Protein AF-A0A6J8D9F3-F1 (afdb_monomer)

Secondary structure (DSSP, 8-state):
----------S----SSTTGGGHHHHH-HHHHHHGGGG--TT--S-HHHHHHTTEEE-SSTT-EEETTT--EE----TT--HHHHHHHH-TT-HHHHHHHHHHTTS--S---------------------S-GGG-SHHHHHGGGGG--TTSSS-HHHHHHTTEEE-SSTT-EEETTT--EE----TT--HHHHHHHH-TT-TTT--

Foldseek 3Di:
DDDDPDDDDDDDPDPPDPLVVLVCLQQDLVVQLVLCVPPDPPAQDDSVQCSVLQWHHPPDANWIAHSQQRDIDDPHDNPDRNLVVCCVVPVVGPSNVLVVVVVVVPPPDDDDDDDDDDDDDDDDDDPQDWPAPCLSDLVSQLVQCPPPDPVAQADSNQCSVLQWHDPNDANWIAHRRPRDIDDPHDNPDRNLVVCCVVPVVGPSNVD

Mean predicted aligned error: 15.89 Å

Nearest PDB structures (foldseek):
  1q4q-assembly4_B  TM=9.967E-01  e=1.218E-08  Drosophila melanogaster
  1q4q-assembly9_H  TM=9.897E-01  e=1.218E-08  Drosophila melanogaster
  1jd6-assembly1_A  TM=9.869E-01  e=1.979E-08  Drosophila melanogaster
  1jd4-assembly2_B  TM=9.825E-01  e=2.234E-08  Drosophila melanogaster
  3d9u-assembly1_A  TM=9.827E-01  e=4.351E-08  Homo sapiens

Solvent-accessible surface area (backbone atoms only — not comparable to full-atom values): 12847 Å² total; per-residue (Å²): 132,89,85,75,84,89,80,76,81,82,84,82,88,72,61,92,46,79,58,59,73,26,41,65,48,52,74,32,60,63,66,20,48,58,44,39,78,80,58,56,85,89,47,68,61,54,64,64,58,40,34,78,65,43,24,29,44,71,84,49,86,70,34,29,34,25,30,77,65,63,52,72,51,62,84,74,44,77,86,62,52,64,62,60,53,44,36,73,77,41,54,84,22,63,68,40,47,56,48,55,68,48,56,77,73,70,80,84,86,78,93,74,90,81,87,84,89,83,82,91,76,93,68,95,66,84,84,77,69,50,63,36,67,84,37,67,45,55,66,54,15,41,65,41,40,80,81,56,63,83,88,54,67,70,46,54,67,55,35,16,72,63,40,24,27,45,72,84,51,92,68,33,30,33,27,21,52,68,54,52,74,52,61,84,82,50,79,84,57,46,58,59,58,54,46,27,72,78,38,49,83,26,84,90,50,54,122

pLDDT: mean 80.33, std 19.81, range [32.16, 98.19]

Radius of gyration: 21.05 Å; Cα contacts (8 Å, |Δi|>4): 257; chains: 1; bounding box: 57×66×49 Å

Structure (mmCIF, N/CA/C/O backbone):
data_AF-A0A6J8D9F3-F1
#
_entry.id   AF-A0A6J8D9F3-F1
#
loop_
_atom_site.group_PDB
_atom_site.id
_atom_site.type_symbol
_atom_site.label_atom_id
_atom_site.label_alt_id
_atom_site.label_comp_id
_atom_site.label_asym_id
_atom_site.label_entity_id
_atom_site.label_seq_id
_atom_site.pdbx_PDB_ins_code
_atom_site.Cartn_x
_atom_site.Cartn_y
_atom_site.Cartn_z
_atom_site.occupancy
_atom_site.B_iso_or_equiv
_atom_site.auth_seq_id
_atom_site.auth_comp_id
_atom_site.auth_asym_id
_atom_site.auth_atom_id
_atom_site.pdbx_PDB_model_num
ATOM 1 N N . MET A 1 1 ? 27.601 41.008 -23.537 1.00 39.88 1 MET A N 1
ATOM 2 C CA . MET A 1 1 ? 26.158 40.704 -23.624 1.00 39.88 1 MET A CA 1
ATOM 3 C C . MET A 1 1 ? 25.842 39.625 -22.594 1.00 39.88 1 MET A C 1
ATOM 5 O O . MET A 1 1 ? 26.527 38.612 -22.586 1.00 39.88 1 MET A O 1
ATOM 9 N N . ARG A 1 2 ? 24.893 39.887 -21.678 1.00 44.53 2 ARG A N 1
ATOM 10 C CA . ARG A 1 2 ? 24.201 38.855 -20.872 1.00 44.53 2 ARG A CA 1
ATOM 11 C C . ARG A 1 2 ? 23.417 37.953 -21.844 1.00 44.53 2 ARG A C 1
ATOM 13 O O . ARG A 1 2 ? 23.090 38.411 -22.934 1.00 44.53 2 ARG A O 1
ATOM 20 N N . SER A 1 3 ? 23.144 36.684 -21.558 1.00 42.59 3 SER A N 1
ATOM 21 C CA . SER A 1 3 ? 22.352 36.178 -20.424 1.00 42.59 3 SER A CA 1
ATOM 22 C C . SER A 1 3 ? 22.524 34.644 -20.303 1.00 42.59 3 SER A C 1
ATOM 24 O O . SER A 1 3 ? 23.177 34.045 -21.151 1.00 42.59 3 SER A O 1
ATOM 26 N N . PRO A 1 4 ? 21.892 33.973 -19.330 1.00 46.69 4 PRO A N 1
ATOM 27 C CA . PRO A 1 4 ? 22.240 34.015 -17.917 1.00 46.69 4 PRO A CA 1
ATOM 28 C C . PRO A 1 4 ? 22.449 32.593 -17.360 1.00 46.69 4 PRO A C 1
ATOM 30 O O . PRO A 1 4 ? 21.910 31.611 -17.867 1.00 46.69 4 PRO A O 1
ATOM 33 N N . SER A 1 5 ? 23.189 32.488 -16.258 1.00 49.41 5 SER A N 1
ATOM 34 C CA . SER A 1 5 ? 23.129 31.310 -15.398 1.00 49.41 5 SER A CA 1
ATOM 35 C C . SER A 1 5 ? 21.690 31.120 -14.912 1.00 49.41 5 SER A C 1
ATOM 37 O O . SER A 1 5 ? 21.092 32.035 -14.341 1.00 49.41 5 SER A O 1
ATOM 39 N N . LEU A 1 6 ? 21.123 29.933 -15.138 1.00 47.16 6 LEU A N 1
ATOM 40 C CA . LEU A 1 6 ? 19.876 29.527 -14.496 1.00 47.16 6 LEU A CA 1
ATOM 41 C C . LEU A 1 6 ? 20.152 29.310 -13.006 1.00 47.16 6 LEU A C 1
ATOM 43 O O . LEU A 1 6 ? 20.485 28.220 -12.553 1.00 47.16 6 LEU A O 1
ATOM 47 N N . SER A 1 7 ? 20.041 30.395 -12.250 1.00 60.81 7 SER A N 1
ATOM 48 C CA . SER A 1 7 ? 19.613 30.346 -10.861 1.00 60.81 7 SER A CA 1
ATOM 49 C C . SER A 1 7 ? 18.097 30.226 -10.856 1.00 60.81 7 SER A C 1
ATOM 51 O O . SER A 1 7 ? 17.431 31.158 -11.296 1.00 60.81 7 SER A O 1
ATOM 53 N N . THR A 1 8 ? 17.561 29.138 -10.307 1.00 46.22 8 THR A N 1
ATOM 54 C CA . THR A 1 8 ? 16.235 29.159 -9.678 1.00 46.22 8 THR A CA 1
ATOM 55 C C . THR A 1 8 ? 16.118 28.060 -8.619 1.00 46.22 8 THR A C 1
ATOM 57 O O . THR A 1 8 ? 15.958 26.904 -8.983 1.00 46.22 8 THR A O 1
ATOM 60 N N . ARG A 1 9 ? 16.137 28.491 -7.341 1.00 47.72 9 ARG A N 1
ATOM 61 C CA . ARG A 1 9 ? 15.344 28.014 -6.175 1.00 47.72 9 ARG A CA 1
ATOM 62 C C . ARG A 1 9 ? 15.542 26.540 -5.749 1.00 47.72 9 ARG A C 1
ATOM 64 O O . ARG A 1 9 ? 15.374 25.638 -6.540 1.00 47.72 9 ARG A O 1
ATOM 71 N N . GLY A 1 10 ? 15.891 26.170 -4.515 1.00 50.84 10 GLY A N 1
ATOM 72 C CA . GLY A 1 10 ? 15.628 26.797 -3.220 1.00 50.84 10 GLY A CA 1
ATOM 73 C C . GLY A 1 10 ? 14.206 26.485 -2.735 1.00 50.84 10 GLY A C 1
ATOM 74 O O . GLY A 1 10 ? 13.331 27.279 -3.037 1.00 50.84 10 GLY A O 1
ATOM 75 N N . TYR A 1 11 ? 14.048 25.383 -1.983 1.00 52.06 11 TYR A N 1
ATOM 76 C CA . TYR A 1 11 ? 12.938 25.018 -1.075 1.00 52.06 11 TYR A CA 1
ATOM 77 C C . TYR A 1 11 ? 11.489 24.934 -1.636 1.00 52.06 11 TYR A C 1
ATOM 79 O O . TYR A 1 11 ? 11.042 25.751 -2.430 1.00 52.06 11 TYR A O 1
ATOM 87 N N . ASP A 1 12 ? 10.743 23.938 -1.137 1.00 60.00 12 ASP A N 1
ATOM 88 C CA . ASP A 1 12 ? 9.270 23.909 -1.042 1.00 60.00 12 ASP A CA 1
ATOM 89 C C . ASP A 1 12 ? 8.420 23.837 -2.329 1.00 60.00 12 ASP A C 1
ATOM 91 O O . ASP A 1 12 ? 7.465 24.598 -2.499 1.00 60.00 12 ASP A O 1
ATOM 95 N N . GLU A 1 13 ? 8.643 22.851 -3.206 1.00 62.38 13 GLU A N 1
ATOM 96 C CA . GLU A 1 13 ? 7.573 22.457 -4.138 1.00 62.38 13 GLU A CA 1
ATOM 97 C C . GLU A 1 13 ? 6.450 21.743 -3.367 1.00 62.38 13 GLU A C 1
ATOM 99 O O . GLU A 1 13 ? 6.486 20.535 -3.125 1.00 62.38 13 GLU A O 1
ATOM 104 N N . VAL A 1 14 ? 5.445 22.511 -2.934 1.00 66.31 14 VAL A N 1
ATOM 105 C CA . VAL A 1 14 ? 4.223 21.976 -2.322 1.00 66.31 14 VAL A CA 1
ATOM 106 C C . VAL A 1 14 ? 3.472 21.166 -3.384 1.00 66.31 14 VAL A C 1
ATOM 108 O O . VAL A 1 14 ? 3.067 21.741 -4.400 1.00 66.31 14 VAL A O 1
ATOM 111 N N . PRO A 1 15 ? 3.233 19.856 -3.176 1.00 68.81 15 PRO A N 1
ATOM 112 C CA . PRO A 1 15 ? 2.538 19.046 -4.163 1.00 68.81 15 PRO A CA 1
ATOM 113 C C . PRO A 1 15 ? 1.157 19.629 -4.466 1.00 68.81 15 PRO A C 1
ATOM 115 O O . PRO A 1 15 ? 0.354 19.849 -3.553 1.00 68.81 15 PRO A O 1
ATOM 118 N N . GLN A 1 16 ? 0.876 19.861 -5.752 1.00 65.94 16 GLN A N 1
ATOM 119 C CA . GLN A 1 16 ? -0.367 20.502 -6.196 1.00 65.94 16 GLN A CA 1
ATOM 120 C C . GLN A 1 16 ? -1.612 19.703 -5.790 1.00 65.94 16 GLN A C 1
ATOM 122 O O . GLN A 1 16 ? -2.675 20.279 -5.566 1.00 65.94 16 GLN A O 1
ATOM 127 N N . HIS A 1 17 ? -1.479 18.381 -5.643 1.00 69.62 17 HIS A N 1
ATOM 128 C CA . HIS A 1 17 ? -2.569 17.516 -5.222 1.00 69.62 17 HIS A CA 1
ATOM 129 C C . HIS A 1 17 ? -2.417 17.080 -3.750 1.00 69.62 17 HIS A C 1
ATOM 131 O O . HIS A 1 17 ? -1.373 16.541 -3.372 1.00 69.62 17 HIS A O 1
ATOM 137 N N . PRO A 1 18 ? -3.455 17.227 -2.899 1.00 69.44 18 PRO A N 1
ATOM 138 C CA . PRO A 1 18 ? -3.403 16.821 -1.491 1.00 69.44 18 PRO A CA 1
ATOM 139 C C . PRO A 1 18 ? -2.970 15.366 -1.262 1.00 69.44 18 PRO A C 1
ATOM 141 O O . PRO A 1 18 ? -2.301 15.086 -0.273 1.00 69.44 18 PRO A O 1
ATOM 144 N N . LEU A 1 19 ? -3.294 14.448 -2.182 1.00 72.19 19 LEU A N 1
ATOM 145 C CA . LEU A 1 19 ? -2.890 13.040 -2.068 1.00 72.19 19 LEU A CA 1
ATOM 146 C C . LEU A 1 19 ? -1.416 12.783 -2.393 1.00 72.19 19 LEU A C 1
ATOM 148 O O . LEU A 1 19 ? -0.895 11.754 -1.969 1.00 72.19 19 LEU A O 1
ATOM 152 N N . GLU A 1 20 ? -0.736 13.684 -3.102 1.00 74.00 20 GLU A N 1
ATOM 153 C CA . GLU A 1 20 ? 0.706 13.549 -3.353 1.00 74.00 20 GLU A CA 1
ATOM 154 C C . GLU A 1 20 ? 1.514 13.810 -2.081 1.00 74.00 20 GLU A C 1
ATOM 156 O O . GLU A 1 20 ? 2.530 13.164 -1.839 1.00 74.00 20 GLU A O 1
ATOM 161 N N . ARG A 1 21 ? 0.990 14.639 -1.167 1.00 81.06 21 ARG A N 1
ATOM 162 C CA . ARG A 1 21 ? 1.557 14.775 0.186 1.00 81.06 21 ARG A CA 1
ATOM 163 C C . ARG A 1 21 ? 1.519 13.464 0.980 1.00 81.06 21 ARG A C 1
ATOM 165 O O . ARG A 1 21 ? 2.309 13.289 1.900 1.00 81.06 21 ARG A O 1
ATOM 172 N N . LEU A 1 22 ? 0.630 12.537 0.616 1.00 85.31 22 LEU A N 1
ATOM 173 C CA . LEU A 1 22 ? 0.503 11.223 1.251 1.00 85.31 22 LEU A CA 1
ATOM 174 C C . LEU A 1 22 ? 1.329 10.137 0.553 1.00 85.31 22 LEU A C 1
ATOM 176 O O . LEU A 1 22 ? 1.354 9.003 1.033 1.00 85.31 22 LEU A O 1
ATOM 180 N N . HIS A 1 23 ? 2.011 10.456 -0.553 1.00 83.00 23 HIS A N 1
ATOM 181 C CA . HIS A 1 23 ? 2.778 9.487 -1.332 1.00 83.00 23 HIS A CA 1
ATOM 182 C C . HIS A 1 23 ? 3.786 8.688 -0.481 1.00 83.00 23 HIS A C 1
ATOM 184 O O . HIS A 1 23 ? 3.750 7.460 -0.571 1.00 83.00 23 HIS A O 1
ATOM 190 N N . PRO A 1 24 ? 4.603 9.295 0.415 1.00 88.44 24 PRO A N 1
ATOM 191 C CA . PRO A 1 24 ? 5.527 8.534 1.263 1.00 88.44 24 PRO A CA 1
ATOM 192 C C . PRO A 1 24 ? 4.818 7.478 2.120 1.00 88.44 24 PRO A C 1
ATOM 194 O O . PRO A 1 24 ? 5.238 6.328 2.160 1.00 88.44 24 PRO A O 1
ATOM 197 N N . LEU A 1 25 ? 3.687 7.839 2.732 1.00 89.25 25 LEU A N 1
ATOM 198 C CA . LEU A 1 25 ? 2.882 6.935 3.560 1.00 89.25 25 LEU A CA 1
ATOM 199 C C . LEU A 1 25 ? 2.114 5.898 2.733 1.00 89.25 25 LEU A C 1
ATOM 201 O O . LEU A 1 25 ? 1.684 4.877 3.269 1.00 89.25 25 LEU A O 1
ATOM 205 N N . ARG A 1 26 ? 1.909 6.135 1.434 1.00 86.88 26 ARG A N 1
ATOM 206 C CA . ARG A 1 26 ? 1.304 5.163 0.516 1.00 86.88 26 ARG A CA 1
ATOM 207 C C . ARG A 1 26 ? 2.304 4.068 0.159 1.00 86.88 26 ARG A C 1
ATOM 209 O O . ARG A 1 26 ? 1.955 2.887 0.237 1.00 86.88 26 ARG A O 1
ATOM 216 N N . VAL A 1 27 ? 3.525 4.464 -0.202 1.00 80.25 27 VAL A N 1
ATOM 217 C CA . VAL A 1 27 ? 4.565 3.558 -0.711 1.00 80.25 27 VAL A CA 1
ATOM 218 C C . VAL A 1 27 ? 5.345 2.859 0.399 1.00 80.25 27 VAL A C 1
ATOM 220 O O . VAL A 1 27 ? 5.639 1.671 0.274 1.00 80.25 27 VAL A O 1
ATOM 223 N N . ASP A 1 28 ? 5.635 3.542 1.503 1.00 80.75 28 ASP A N 1
ATOM 224 C CA . ASP A 1 28 ? 6.391 2.977 2.615 1.00 80.75 28 ASP A CA 1
ATOM 225 C C . ASP A 1 28 ? 5.437 2.500 3.718 1.00 80.75 28 ASP A C 1
ATOM 227 O O . ASP A 1 28 ? 4.877 3.272 4.503 1.00 80.75 28 ASP A O 1
ATOM 231 N N . VAL A 1 29 ? 5.219 1.184 3.744 1.00 83.88 29 VAL A N 1
ATOM 232 C CA . VAL A 1 29 ? 4.342 0.526 4.721 1.00 83.88 29 VAL A CA 1
ATOM 233 C C . VAL A 1 29 ? 4.911 0.629 6.133 1.00 83.88 29 VAL A C 1
ATOM 235 O O . VAL A 1 29 ? 4.136 0.713 7.084 1.00 83.88 29 VAL A O 1
ATOM 238 N N . GLU A 1 30 ? 6.234 0.634 6.283 1.00 86.25 30 GLU A N 1
ATOM 239 C CA . GLU A 1 30 ? 6.863 0.702 7.598 1.00 86.25 30 GLU A CA 1
ATOM 240 C C . GLU A 1 30 ? 6.782 2.120 8.157 1.00 86.25 30 GLU A C 1
ATOM 242 O O . GLU A 1 30 ? 6.363 2.309 9.298 1.00 86.25 30 GLU A O 1
ATOM 247 N N . LEU A 1 31 ? 7.026 3.132 7.320 1.00 88.56 31 LEU A N 1
ATOM 248 C CA . LEU A 1 31 ? 6.755 4.525 7.673 1.00 88.56 31 LEU A CA 1
ATOM 249 C C . LEU A 1 31 ? 5.293 4.717 8.097 1.00 88.56 31 LEU A C 1
ATOM 251 O O . LEU A 1 31 ? 5.015 5.342 9.122 1.00 88.56 31 LEU A O 1
ATOM 255 N N . ARG A 1 32 ? 4.351 4.130 7.347 1.00 95.56 32 ARG A N 1
ATOM 256 C CA . ARG A 1 32 ? 2.927 4.147 7.697 1.00 95.56 32 ARG A CA 1
ATOM 257 C C . ARG A 1 32 ? 2.650 3.453 9.030 1.00 95.56 32 ARG A C 1
ATOM 259 O O . ARG A 1 32 ? 1.914 4.002 9.849 1.00 95.56 32 ARG A O 1
ATOM 266 N N . ARG A 1 33 ? 3.240 2.283 9.276 1.00 94.06 33 ARG A N 1
ATOM 267 C CA . ARG A 1 33 ? 3.110 1.538 10.539 1.00 94.06 33 ARG A CA 1
ATOM 268 C C . ARG A 1 33 ? 3.630 2.346 11.726 1.00 94.06 33 ARG A C 1
ATOM 270 O O . ARG A 1 33 ? 2.959 2.402 12.753 1.00 94.06 33 ARG A O 1
ATOM 277 N N . ASN A 1 34 ? 4.764 3.021 11.563 1.00 95.19 34 ASN A N 1
ATOM 278 C CA . ASN A 1 34 ? 5.415 3.789 12.626 1.00 95.19 34 ASN A CA 1
ATOM 279 C C . ASN A 1 34 ? 4.570 4.962 13.133 1.00 95.19 34 ASN A C 1
ATOM 281 O O . ASN A 1 34 ? 4.724 5.380 14.282 1.00 95.19 34 ASN A O 1
ATOM 285 N N . THR A 1 35 ? 3.610 5.443 12.336 1.00 97.25 35 THR A N 1
ATOM 286 C CA . THR A 1 35 ? 2.645 6.450 12.806 1.00 97.25 35 THR A CA 1
ATOM 287 C C . THR A 1 35 ? 1.831 5.974 14.013 1.00 97.25 35 THR A C 1
ATOM 289 O O . THR A 1 35 ? 1.429 6.794 14.829 1.00 97.25 35 THR A O 1
ATOM 292 N N . PHE A 1 36 ? 1.651 4.662 14.197 1.00 97.31 36 PHE A N 1
ATOM 293 C CA . PHE A 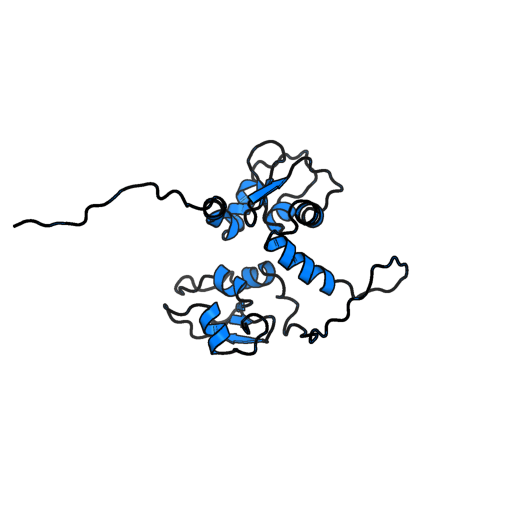1 36 ? 0.875 4.080 15.296 1.00 97.31 36 PHE A CA 1
ATOM 294 C C . PHE A 1 36 ? 1.658 3.873 16.602 1.00 97.31 36 PHE A C 1
ATOM 296 O O . PHE A 1 36 ? 1.118 3.274 17.529 1.00 97.31 36 PHE A O 1
ATOM 303 N N . THR A 1 37 ? 2.896 4.366 16.718 1.00 93.94 37 THR A N 1
ATOM 304 C CA . THR A 1 37 ? 3.730 4.174 17.926 1.00 93.94 37 THR A CA 1
ATOM 305 C C . THR A 1 37 ? 3.013 4.606 19.216 1.00 93.94 37 THR A C 1
ATOM 307 O O . THR A 1 37 ? 3.153 3.955 20.244 1.00 93.94 37 THR A O 1
ATOM 310 N N . ASN A 1 38 ? 2.182 5.653 19.139 1.00 92.56 38 ASN A N 1
ATOM 311 C CA . ASN A 1 38 ? 1.389 6.178 20.257 1.00 92.56 38 ASN A CA 1
ATOM 312 C C . ASN A 1 38 ? -0.121 5.943 20.072 1.00 92.56 38 ASN A C 1
ATOM 314 O O . ASN A 1 38 ? -0.934 6.788 20.452 1.00 92.56 38 ASN A O 1
ATOM 318 N N . TRP A 1 39 ? -0.510 4.839 19.426 1.00 95.31 39 TRP A N 1
ATOM 319 C CA . TRP A 1 39 ? -1.922 4.485 19.288 1.00 95.31 39 TRP A CA 1
ATOM 320 C C . TRP A 1 39 ? -2.558 4.254 20.670 1.00 95.31 39 TRP A C 1
ATOM 322 O O . TRP A 1 39 ? -1.965 3.536 21.482 1.00 95.31 39 TRP A O 1
ATOM 332 N N . PRO A 1 40 ? -3.740 4.829 20.967 1.00 91.62 40 PRO A N 1
ATOM 333 C CA . PRO A 1 40 ? -4.324 4.712 22.297 1.00 91.62 40 PRO A CA 1
ATOM 334 C C . PRO A 1 40 ? -4.651 3.257 22.649 1.00 91.62 40 PRO A C 1
ATOM 336 O O . PRO A 1 40 ? -5.389 2.572 21.941 1.00 91.62 40 PRO A O 1
ATOM 339 N N . SER A 1 41 ? -4.123 2.787 23.780 1.00 90.12 41 SER A N 1
ATOM 340 C CA . SER A 1 41 ? -4.259 1.393 24.224 1.00 90.12 41 SER A CA 1
ATOM 341 C C . SER A 1 41 ? -5.691 0.993 24.592 1.00 90.12 41 SER A C 1
ATOM 343 O O . SER A 1 41 ? -6.006 -0.194 24.637 1.00 90.12 41 SER A O 1
ATOM 345 N N . ASN A 1 42 ? -6.571 1.966 24.838 1.00 89.25 42 ASN A N 1
ATOM 346 C CA . ASN A 1 42 ? -7.988 1.748 25.122 1.00 89.25 42 ASN A CA 1
ATOM 347 C C . ASN A 1 42 ? -8.833 1.487 23.862 1.00 89.25 42 ASN A C 1
ATOM 349 O O . ASN A 1 42 ? -10.009 1.146 23.989 1.00 89.25 42 ASN A O 1
ATOM 353 N N . ILE A 1 43 ? -8.267 1.641 22.661 1.00 88.94 43 ILE A N 1
ATOM 354 C CA . ILE A 1 43 ? -8.966 1.377 21.402 1.00 88.94 43 ILE A CA 1
ATOM 355 C C . ILE A 1 43 ? -8.659 -0.047 20.943 1.00 88.94 43 ILE A C 1
ATOM 357 O O . ILE A 1 43 ? -7.517 -0.406 20.670 1.00 88.94 43 ILE A O 1
ATOM 361 N N . ALA A 1 44 ? -9.706 -0.865 20.836 1.00 86.44 44 ALA A N 1
ATOM 362 C CA . ALA A 1 44 ? -9.584 -2.300 20.578 1.00 86.44 44 ALA A CA 1
ATOM 363 C C . ALA A 1 44 ? -9.146 -2.651 19.143 1.00 86.44 44 ALA A C 1
ATOM 365 O O . ALA A 1 44 ? -8.671 -3.761 18.887 1.00 86.44 44 ALA A O 1
ATOM 366 N N . VAL A 1 45 ? -9.314 -1.734 18.188 1.00 92.69 45 VAL A N 1
ATOM 367 C CA . VAL A 1 45 ? -8.930 -1.981 16.796 1.00 92.69 45 VAL A CA 1
ATOM 368 C C . VAL A 1 45 ? -7.408 -2.015 16.671 1.00 92.69 45 VAL A C 1
ATOM 370 O O . VAL A 1 45 ? -6.701 -1.113 17.110 1.00 92.69 45 VAL A O 1
ATOM 373 N N . SER A 1 46 ? -6.903 -3.073 16.033 1.00 91.00 46 SER A N 1
ATOM 374 C CA . SER A 1 46 ? -5.469 -3.296 15.857 1.00 91.00 46 SER A CA 1
ATOM 375 C C . SER A 1 46 ? -4.831 -2.253 14.922 1.00 91.00 46 SER A C 1
ATOM 377 O O . SER A 1 46 ? -5.249 -2.149 13.762 1.00 91.00 46 SER A O 1
ATOM 379 N N . PRO A 1 47 ? -3.741 -1.585 15.348 1.00 93.62 47 PRO A N 1
ATOM 380 C CA . PRO A 1 47 ? -2.904 -0.754 14.480 1.00 93.62 47 PRO A CA 1
ATOM 381 C C . PRO A 1 47 ? -2.435 -1.448 13.202 1.00 93.62 47 PRO A C 1
ATOM 383 O O . PRO A 1 47 ? -2.417 -0.850 12.129 1.00 93.62 47 PRO A O 1
ATOM 386 N N . GLY A 1 48 ? -2.092 -2.738 13.298 1.00 90.38 48 GLY A N 1
ATOM 387 C CA . GLY A 1 48 ? -1.690 -3.540 12.144 1.00 90.38 48 GLY A CA 1
ATOM 388 C C . GLY A 1 48 ? -2.809 -3.626 11.109 1.00 90.38 48 GLY A C 1
ATOM 389 O O . GLY A 1 48 ? -2.591 -3.304 9.944 1.00 90.38 48 GLY A O 1
ATOM 390 N N . LYS A 1 49 ? -4.037 -3.938 11.552 1.00 89.88 49 LYS A N 1
ATOM 391 C CA . LYS A 1 49 ? -5.216 -3.983 10.669 1.00 89.88 49 LYS A CA 1
ATOM 392 C C . LYS A 1 49 ? -5.508 -2.628 10.027 1.00 89.88 49 LYS A C 1
ATOM 394 O O . LYS A 1 49 ? -5.885 -2.589 8.857 1.00 89.88 49 LYS A O 1
ATOM 399 N N . LEU A 1 50 ? -5.342 -1.531 10.764 1.00 96.06 50 LEU A N 1
ATOM 400 C CA . LEU A 1 50 ? -5.493 -0.177 10.225 1.00 96.06 50 LEU A CA 1
ATOM 401 C C . LEU A 1 50 ? -4.453 0.080 9.119 1.00 96.06 50 LEU A C 1
ATOM 403 O O . LEU A 1 50 ? -4.822 0.414 7.988 1.00 96.06 50 LEU A O 1
ATOM 407 N N . CYS A 1 51 ? -3.177 -0.197 9.393 1.00 93.25 51 CYS A N 1
ATOM 408 C CA . CYS A 1 51 ? -2.080 -0.049 8.433 1.00 93.25 51 CYS A CA 1
ATOM 409 C C . CYS A 1 51 ? -2.255 -0.900 7.158 1.00 93.25 51 CYS A C 1
ATOM 411 O O . CYS A 1 51 ? -2.062 -0.397 6.042 1.00 93.25 51 CYS A O 1
ATOM 413 N N . ASP A 1 52 ? -2.689 -2.155 7.299 1.0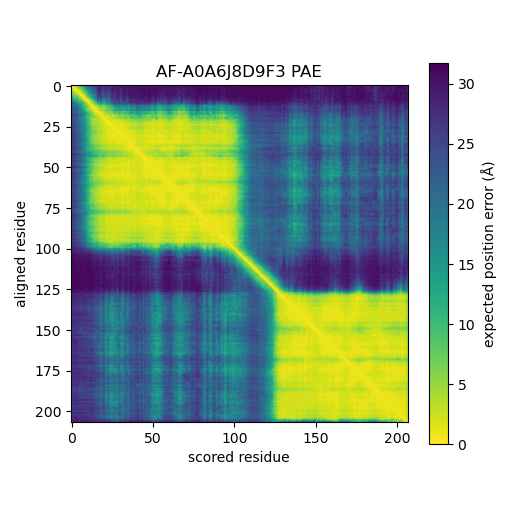0 86.12 52 ASP A N 1
ATOM 414 C CA . ASP A 1 52 ? -2.939 -3.091 6.189 1.00 86.12 52 ASP A CA 1
ATOM 415 C C . ASP A 1 52 ? -4.153 -2.686 5.330 1.00 86.12 52 ASP A C 1
ATOM 417 O O . ASP A 1 52 ? -4.316 -3.116 4.181 1.00 86.12 52 ASP A O 1
ATOM 421 N N . ASN A 1 53 ? -5.025 -1.837 5.873 1.00 93.50 53 ASN A N 1
ATOM 422 C CA . ASN A 1 53 ? -6.141 -1.207 5.168 1.00 93.50 53 ASN A CA 1
ATOM 423 C C . ASN A 1 53 ? -5.824 0.219 4.700 1.00 93.50 53 ASN A C 1
ATOM 425 O O . ASN A 1 53 ? -6.728 0.967 4.328 1.00 93.50 53 ASN A O 1
ATOM 429 N N . GLY A 1 54 ? -4.534 0.560 4.644 1.00 94.44 54 GLY A N 1
ATOM 430 C CA . GLY A 1 54 ? -4.030 1.790 4.044 1.00 94.44 54 GLY A CA 1
ATOM 431 C C . GLY A 1 54 ? -4.114 3.010 4.949 1.00 94.44 54 GLY A C 1
ATOM 432 O O . GLY A 1 54 ? -3.886 4.115 4.461 1.00 94.44 54 GLY A O 1
ATOM 433 N N . PHE A 1 55 ? -4.436 2.829 6.230 1.00 97.62 55 PHE A N 1
ATOM 434 C CA . PHE A 1 55 ? -4.537 3.918 7.190 1.00 97.62 55 PHE A CA 1
ATOM 435 C C . PHE A 1 55 ? -3.213 4.196 7.901 1.00 97.62 55 PHE A C 1
ATOM 437 O O . PHE A 1 55 ? -2.449 3.280 8.191 1.00 97.62 55 PHE A O 1
ATOM 444 N N . TYR A 1 56 ? -2.971 5.464 8.212 1.00 97.06 56 TYR A N 1
ATOM 445 C CA . TYR A 1 56 ? -1.958 5.914 9.162 1.00 97.06 56 TYR A CA 1
ATOM 446 C C . TYR A 1 56 ? -2.629 6.675 10.309 1.00 97.06 56 TYR A C 1
ATOM 448 O O . TYR A 1 56 ? -3.714 7.240 10.134 1.00 97.06 56 TYR A O 1
ATOM 456 N N . TYR A 1 57 ? -2.001 6.684 11.481 1.00 97.88 57 TYR A N 1
ATOM 457 C CA . TYR A 1 57 ? -2.504 7.413 12.641 1.00 97.88 57 TYR A CA 1
ATOM 458 C C . TYR A 1 57 ? -2.166 8.901 12.539 1.00 97.88 57 TYR A C 1
ATOM 460 O O . TYR A 1 57 ? -1.034 9.273 12.236 1.00 97.88 57 TYR A O 1
ATOM 468 N N . MET A 1 58 ? -3.148 9.762 12.813 1.00 96.12 58 MET A N 1
ATOM 469 C CA . MET A 1 58 ? -2.969 11.217 12.765 1.00 96.12 58 MET A CA 1
ATOM 470 C C . MET A 1 58 ? -2.364 11.801 14.052 1.00 96.12 58 MET A C 1
ATOM 472 O O . MET A 1 58 ? -2.110 13.000 14.108 1.00 96.12 58 MET A O 1
ATOM 476 N N . GLY A 1 59 ? -2.162 10.986 15.094 1.00 94.06 59 GLY A N 1
ATOM 477 C CA . GLY A 1 59 ? -1.622 11.443 16.378 1.00 94.06 59 GLY A CA 1
ATOM 478 C C . GLY A 1 59 ? -2.650 12.084 17.316 1.00 94.06 59 GLY A C 1
ATOM 479 O O . GLY A 1 59 ? -2.274 12.564 18.381 1.00 94.06 59 GLY A O 1
ATOM 480 N N . ILE A 1 60 ? -3.934 12.102 16.942 1.00 93.94 60 ILE A N 1
ATOM 481 C CA . ILE A 1 60 ? -5.008 12.695 17.741 1.00 93.94 60 ILE A CA 1
ATOM 482 C C . ILE A 1 60 ? -6.180 11.724 17.897 1.00 93.94 60 ILE A C 1
ATOM 484 O O . ILE A 1 60 ? -6.736 11.240 16.909 1.00 93.94 60 ILE A O 1
ATOM 488 N N . GLN A 1 61 ? -6.579 11.485 19.151 1.00 94.00 61 GLN A N 1
ATOM 489 C CA . GLN A 1 61 ? -7.662 10.561 19.511 1.00 94.00 61 GLN A CA 1
ATOM 490 C C . GLN A 1 61 ? -7.466 9.194 18.831 1.00 94.00 61 GLN A C 1
ATOM 492 O O . GLN A 1 61 ? -6.388 8.621 18.898 1.00 94.00 61 GLN A O 1
ATOM 497 N N . ASP A 1 62 ? -8.486 8.676 18.161 1.00 96.31 62 ASP A N 1
ATOM 498 C CA . ASP A 1 62 ? -8.446 7.453 17.366 1.00 96.31 62 ASP A CA 1
ATOM 499 C C . ASP A 1 62 ? -8.528 7.756 15.855 1.00 96.31 62 ASP A C 1
ATOM 501 O O . ASP A 1 62 ? -8.909 6.906 15.048 1.00 96.31 62 ASP A O 1
ATOM 505 N N . LYS A 1 63 ? -8.199 8.991 15.450 1.00 97.88 63 LYS A N 1
ATOM 506 C CA . LYS A 1 63 ? -8.336 9.428 14.059 1.00 97.88 63 LYS A CA 1
ATOM 507 C C . LYS A 1 63 ? -7.252 8.820 13.184 1.00 97.88 63 LYS A C 1
ATOM 509 O O . LYS A 1 63 ? -6.055 8.992 13.429 1.00 97.88 63 LYS A O 1
ATOM 514 N N . VAL A 1 64 ? -7.679 8.184 12.103 1.00 98.12 64 VAL A N 1
ATOM 515 C CA . VAL A 1 64 ? -6.792 7.621 11.088 1.00 98.12 64 VAL A CA 1
ATOM 516 C C . VAL A 1 64 ? -7.129 8.169 9.711 1.00 98.12 64 VAL A C 1
ATOM 518 O O . VAL A 1 64 ? -8.293 8.435 9.416 1.00 98.12 64 VAL A O 1
ATOM 521 N N . GLN A 1 65 ? -6.122 8.307 8.851 1.00 97.75 65 GLN A N 1
ATOM 522 C CA . GLN A 1 65 ? -6.290 8.805 7.488 1.00 97.75 65 GLN A CA 1
ATOM 523 C C . GLN A 1 65 ? -5.745 7.805 6.471 1.00 97.75 65 GLN A C 1
ATOM 525 O O . GLN A 1 65 ? -4.684 7.213 6.661 1.00 97.75 65 GLN A O 1
ATOM 530 N N . CYS A 1 66 ? -6.485 7.575 5.391 1.00 96.75 66 CYS A N 1
ATOM 531 C CA . CYS A 1 66 ? -6.063 6.672 4.333 1.00 96.75 66 CYS A CA 1
ATOM 532 C C . CYS A 1 66 ? -5.023 7.345 3.429 1.00 96.75 66 CYS A C 1
ATOM 534 O O . CYS A 1 66 ? -5.288 8.395 2.846 1.00 96.75 66 CYS A O 1
ATOM 536 N N . ALA A 1 67 ? -3.875 6.703 3.214 1.00 94.62 67 ALA A N 1
ATOM 537 C CA . ALA A 1 67 ? -2.827 7.208 2.322 1.00 94.62 67 ALA A CA 1
ATOM 538 C C . ALA A 1 67 ? -3.193 7.136 0.820 1.00 94.62 67 ALA A C 1
ATOM 540 O O . ALA A 1 67 ? -2.526 7.745 -0.020 1.00 94.62 67 ALA A O 1
ATOM 541 N N . PHE A 1 68 ? -4.242 6.387 0.460 1.00 90.31 68 PHE A N 1
ATOM 542 C CA . PHE A 1 68 ? -4.673 6.170 -0.927 1.00 90.31 68 PHE A CA 1
ATOM 543 C C . PHE A 1 68 ? -5.767 7.145 -1.360 1.00 90.31 68 PHE A C 1
ATOM 545 O O . PHE A 1 68 ? -5.670 7.721 -2.434 1.00 90.31 68 PHE A O 1
ATOM 552 N N . CYS A 1 69 ? -6.785 7.361 -0.523 1.00 91.25 69 CYS A N 1
ATOM 553 C CA . CYS A 1 69 ? -7.912 8.241 -0.849 1.00 91.25 69 CYS A CA 1
ATOM 554 C C . CYS A 1 69 ? -7.981 9.516 0.000 1.00 91.25 69 CYS A C 1
ATOM 556 O O . CYS A 1 69 ? -8.828 10.365 -0.258 1.00 91.25 69 CYS A O 1
ATOM 558 N N . GLY A 1 70 ? -7.138 9.653 1.029 1.00 92.50 70 GLY A N 1
ATOM 559 C CA . GLY A 1 70 ? -7.158 10.791 1.951 1.00 92.50 70 GLY A CA 1
ATOM 560 C C . GLY A 1 70 ? -8.327 10.794 2.940 1.00 92.50 70 GLY A C 1
ATOM 561 O O . GLY A 1 70 ? -8.398 11.705 3.761 1.00 92.50 70 GLY A O 1
ATOM 562 N N . GLY A 1 71 ? -9.219 9.799 2.889 1.00 95.25 71 GLY A N 1
ATOM 563 C CA . GLY A 1 71 ? -10.379 9.678 3.771 1.00 95.25 71 GLY A CA 1
ATOM 564 C C . GLY A 1 71 ? -9.990 9.477 5.235 1.00 95.25 71 GLY A C 1
ATOM 565 O O . GLY A 1 71 ? -9.050 8.739 5.529 1.00 95.25 71 GLY A O 1
ATOM 566 N N . ILE A 1 72 ? -10.714 10.134 6.142 1.00 97.62 72 ILE A N 1
ATOM 567 C CA . ILE A 1 72 ? -10.461 10.112 7.588 1.00 97.62 72 ILE A CA 1
ATOM 568 C C . ILE A 1 72 ? -11.587 9.350 8.286 1.00 97.62 72 ILE A C 1
ATOM 570 O O . ILE A 1 72 ? -12.760 9.615 8.025 1.00 97.62 72 ILE A O 1
ATOM 574 N N . LEU A 1 73 ? -11.228 8.431 9.184 1.00 97.44 73 LEU A N 1
ATOM 575 C CA . LEU A 1 73 ? -12.157 7.681 10.033 1.00 97.44 73 LEU A CA 1
ATOM 576 C C . LEU A 1 73 ? -11.773 7.814 11.509 1.00 97.44 73 LEU A C 1
ATOM 578 O O . LEU A 1 73 ? -10.604 8.000 11.849 1.00 97.44 73 LEU A O 1
ATOM 582 N N . SER A 1 74 ? -12.777 7.723 12.376 1.00 96.75 74 SER A N 1
ATOM 583 C CA . SER A 1 74 ? -12.665 7.784 13.837 1.00 96.75 74 SER A CA 1
ATOM 584 C C . SER A 1 74 ? -13.923 7.207 14.486 1.00 96.75 74 SER A C 1
ATOM 586 O O . SER A 1 74 ? -14.906 6.973 13.782 1.00 96.75 74 SER A O 1
ATOM 588 N N . GLY A 1 75 ? -13.930 7.063 15.809 1.00 95.00 75 GLY A N 1
ATOM 589 C CA . GLY A 1 75 ? -15.017 6.425 16.555 1.00 95.00 75 GLY A CA 1
ATOM 590 C C . GLY A 1 75 ? -14.932 4.898 16.536 1.00 95.00 75 GLY A C 1
ATOM 591 O O . GLY A 1 75 ? -15.964 4.238 16.495 1.00 95.00 75 GLY A O 1
ATOM 592 N N . TRP A 1 76 ? -13.719 4.347 16.525 1.00 95.62 76 TRP A N 1
ATOM 593 C CA . TRP A 1 76 ? -13.460 2.918 16.399 1.00 95.62 76 TRP A CA 1
ATOM 594 C C . TRP A 1 76 ? -13.920 2.136 17.629 1.00 95.62 76 TRP A C 1
ATOM 596 O O . TRP A 1 76 ? -13.489 2.381 18.759 1.00 95.62 76 TRP A O 1
ATOM 606 N N . THR A 1 77 ? -14.735 1.120 17.383 1.00 89.38 77 THR A N 1
ATOM 607 C CA . THR A 1 77 ? -15.207 0.153 18.370 1.00 89.38 77 THR A CA 1
ATOM 608 C C . THR A 1 77 ? -14.572 -1.217 18.137 1.00 89.38 77 THR A C 1
ATOM 610 O O . THR A 1 77 ? -13.986 -1.500 17.093 1.00 89.38 77 THR A O 1
ATOM 613 N N . LYS A 1 78 ? -14.689 -2.113 19.120 1.00 83.56 78 LYS A N 1
ATOM 614 C CA . LYS A 1 78 ? -14.177 -3.491 19.015 1.00 83.56 78 LYS A CA 1
ATOM 615 C C . LYS A 1 78 ? -14.848 -4.322 17.910 1.00 83.56 78 LYS A C 1
ATOM 617 O O . LYS A 1 78 ? -14.264 -5.308 17.472 1.00 83.56 78 LYS A O 1
ATOM 622 N N . ASP A 1 79 ? -16.053 -3.936 17.493 1.00 87.81 79 ASP A N 1
ATOM 623 C CA . ASP A 1 79 ? -16.887 -4.683 16.545 1.00 87.81 79 ASP A CA 1
ATOM 624 C C . ASP A 1 79 ? -16.718 -4.177 15.095 1.00 87.81 79 ASP A C 1
ATOM 626 O O . ASP A 1 79 ? -17.265 -4.756 14.144 1.00 87.81 79 ASP A O 1
ATOM 630 N N . ASP A 1 80 ? -15.927 -3.115 14.908 1.00 89.31 80 ASP A N 1
ATOM 631 C CA . ASP A 1 80 ? -15.675 -2.527 13.599 1.00 89.31 80 ASP A CA 1
ATOM 632 C C . ASP A 1 80 ? -14.669 -3.345 12.788 1.00 89.31 80 ASP A C 1
ATOM 634 O O . ASP A 1 80 ? -13.556 -3.662 13.220 1.00 89.31 80 ASP A O 1
ATOM 638 N N . ASP A 1 81 ? -15.055 -3.640 11.547 1.00 92.50 81 ASP A N 1
ATOM 639 C CA . ASP A 1 81 ? -14.140 -4.155 10.539 1.00 92.50 81 ASP A CA 1
ATOM 640 C C . ASP A 1 81 ? -13.589 -2.989 9.717 1.00 92.50 81 ASP A C 1
ATOM 642 O O . ASP A 1 81 ? -14.333 -2.252 9.068 1.00 92.50 81 ASP A O 1
ATOM 646 N N . VAL A 1 82 ? -12.265 -2.833 9.727 1.00 93.94 82 VAL A N 1
ATOM 647 C CA . VAL A 1 82 ? -11.592 -1.690 9.100 1.00 93.94 82 VAL A CA 1
ATOM 648 C C . VAL A 1 82 ? -11.878 -1.609 7.602 1.00 93.94 82 VAL A C 1
ATOM 650 O O . VAL A 1 82 ? -12.106 -0.518 7.083 1.00 93.94 82 VAL A O 1
ATOM 653 N N . HIS A 1 83 ? -11.865 -2.743 6.893 1.00 89.25 83 HIS A N 1
ATOM 654 C CA . HIS A 1 83 ? -12.126 -2.753 5.451 1.00 89.25 83 HIS A CA 1
ATOM 655 C C . HIS A 1 83 ? -13.582 -2.388 5.158 1.00 89.25 83 HIS A C 1
ATOM 657 O O . HIS A 1 83 ? -13.846 -1.586 4.263 1.00 89.25 83 HIS A O 1
ATOM 663 N N . ARG A 1 84 ? -14.526 -2.927 5.935 1.00 85.31 84 ARG A N 1
ATOM 664 C CA . ARG A 1 84 ? -15.955 -2.623 5.814 1.00 85.31 84 ARG A CA 1
ATOM 665 C C . ARG A 1 84 ? -16.239 -1.145 6.054 1.00 85.31 84 ARG A C 1
ATOM 667 O O . ARG A 1 84 ? -16.903 -0.540 5.215 1.00 85.31 84 ARG A O 1
ATOM 674 N N . GLU A 1 85 ? -15.703 -0.550 7.118 1.00 94.94 85 GLU A N 1
ATOM 675 C CA . GLU A 1 85 ? -15.891 0.883 7.381 1.00 94.94 85 GLU A CA 1
ATOM 676 C C . GLU A 1 85 ? -15.214 1.739 6.299 1.00 94.94 85 GLU A C 1
ATOM 678 O O . GLU A 1 85 ? -15.816 2.681 5.780 1.00 94.94 85 GLU A O 1
ATOM 683 N N . HIS A 1 86 ? -14.017 1.355 5.845 1.00 95.00 86 HIS A N 1
ATOM 684 C CA . HIS A 1 86 ? -13.353 2.026 4.727 1.00 95.00 86 HIS A CA 1
ATOM 685 C C . HIS A 1 86 ? -14.194 1.962 3.443 1.00 95.00 86 HIS A C 1
ATOM 687 O O . HIS A 1 86 ? -14.380 2.978 2.775 1.00 95.00 86 HIS A O 1
ATOM 693 N N . SER A 1 87 ? -14.765 0.801 3.115 1.00 90.81 87 SER A N 1
ATOM 694 C CA . SER A 1 87 ? -15.600 0.629 1.926 1.00 90.81 87 SER A CA 1
ATOM 695 C C . SER A 1 87 ? -16.929 1.366 2.014 1.00 90.81 87 SER A C 1
ATOM 697 O O . SER A 1 87 ? -17.403 1.894 1.008 1.00 90.81 87 SER A O 1
ATOM 699 N N . LYS A 1 88 ? -17.540 1.383 3.196 1.00 90.50 88 LYS A N 1
ATOM 700 C CA . LYS A 1 88 ? -18.814 2.051 3.464 1.00 90.50 88 LYS A CA 1
ATOM 701 C C . LYS A 1 88 ? -18.693 3.565 3.313 1.00 90.50 88 LYS A C 1
ATOM 703 O O . LYS A 1 88 ? -19.567 4.181 2.713 1.00 90.50 88 LYS A O 1
ATOM 708 N N . HIS A 1 89 ? -17.611 4.150 3.824 1.00 91.62 89 HIS A N 1
ATOM 709 C CA . HIS A 1 89 ? -17.420 5.601 3.829 1.00 91.62 89 HIS A CA 1
ATOM 710 C C . HIS A 1 89 ? -16.658 6.126 2.603 1.00 91.62 89 HIS A C 1
ATOM 712 O O . HIS A 1 89 ? -16.929 7.232 2.144 1.00 91.62 89 HIS A O 1
ATOM 718 N N . PHE A 1 90 ? -15.749 5.332 2.027 1.00 93.56 90 PHE A N 1
ATOM 719 C CA . PHE A 1 90 ? -14.903 5.729 0.896 1.00 93.56 90 PHE A CA 1
ATOM 720 C C . PHE A 1 90 ? -14.845 4.635 -0.181 1.00 93.56 90 PHE A C 1
ATOM 722 O O . PHE A 1 90 ? -13.772 4.198 -0.595 1.00 93.56 90 PHE A O 1
ATOM 729 N N . GLY A 1 91 ? -16.007 4.207 -0.684 1.00 87.25 91 GLY A N 1
ATOM 730 C CA . GLY A 1 91 ? -16.127 3.129 -1.679 1.00 87.25 91 GLY A CA 1
ATOM 731 C C . GLY A 1 91 ? -15.360 3.343 -2.994 1.00 87.25 91 GLY A C 1
ATOM 732 O O . GLY A 1 91 ? -15.032 2.378 -3.680 1.00 87.25 91 GLY A O 1
ATOM 733 N N . GLN A 1 92 ? -15.035 4.595 -3.333 1.00 84.19 92 GLN A N 1
ATOM 734 C CA . GLN A 1 92 ? -14.239 4.943 -4.518 1.00 84.19 92 GLN A CA 1
ATOM 735 C C . GLN A 1 92 ? -12.724 4.875 -4.289 1.00 84.19 92 GLN A C 1
ATOM 737 O O . GLN A 1 92 ? -11.958 5.041 -5.238 1.00 84.19 92 GLN A O 1
ATOM 742 N N . CYS A 1 93 ? -12.278 4.622 -3.055 1.00 89.50 93 CYS A N 1
ATOM 743 C CA . CYS A 1 93 ? -10.868 4.447 -2.741 1.00 89.50 93 CYS A CA 1
ATOM 744 C C . CYS A 1 93 ? -10.274 3.307 -3.575 1.00 89.50 93 CYS A C 1
ATOM 746 O O . CYS A 1 93 ? -10.808 2.198 -3.595 1.00 89.50 93 CYS A O 1
ATOM 748 N N . GLU A 1 94 ? -9.144 3.565 -4.230 1.00 86.56 94 GLU A N 1
ATOM 749 C CA . GLU A 1 94 ? -8.444 2.580 -5.057 1.00 86.5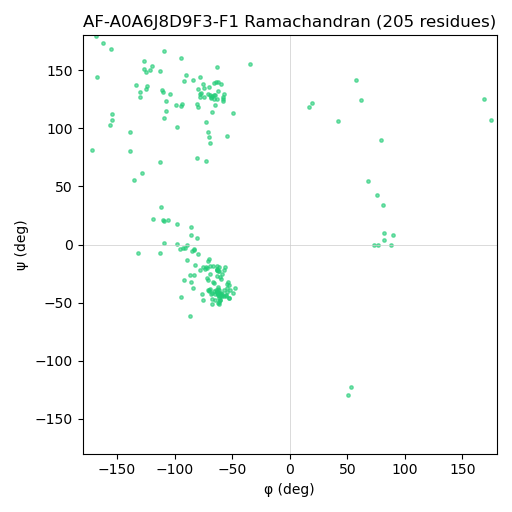6 94 GLU A CA 1
ATOM 750 C C . GLU A 1 94 ? -8.181 1.277 -4.288 1.00 86.56 94 GLU A C 1
ATOM 752 O O . GLU A 1 94 ? -8.511 0.190 -4.763 1.00 86.56 94 GLU A O 1
ATOM 757 N N . LEU A 1 95 ? -7.697 1.387 -3.046 1.00 86.25 95 LEU A N 1
ATOM 758 C CA . LEU A 1 95 ? -7.435 0.234 -2.188 1.00 86.25 95 LEU A CA 1
ATOM 759 C C . LEU A 1 95 ? -8.711 -0.569 -1.888 1.00 86.25 95 LEU A C 1
ATOM 761 O O . LEU A 1 95 ? -8.688 -1.801 -1.913 1.00 86.25 95 LEU A O 1
ATOM 765 N N . VAL A 1 96 ? -9.826 0.117 -1.623 1.00 86.06 96 VAL A N 1
ATOM 766 C CA . VAL A 1 96 ? -11.126 -0.520 -1.368 1.00 86.06 96 VAL A CA 1
ATOM 767 C C . VAL A 1 96 ? -11.614 -1.247 -2.612 1.00 86.06 96 VAL A C 1
ATOM 769 O O . VAL A 1 96 ? -12.012 -2.407 -2.516 1.00 86.06 96 VAL A O 1
ATOM 772 N N . ARG A 1 97 ? -11.565 -0.595 -3.778 1.00 80.50 97 ARG A N 1
ATOM 773 C CA . ARG A 1 97 ? -12.008 -1.177 -5.053 1.00 80.50 97 ARG A CA 1
ATOM 774 C C . ARG A 1 97 ? -11.222 -2.447 -5.374 1.00 80.50 97 ARG A C 1
ATOM 776 O O . ARG A 1 97 ? -11.821 -3.470 -5.700 1.00 80.50 97 ARG A O 1
ATOM 783 N N . VAL A 1 98 ? -9.901 -2.420 -5.183 1.00 73.94 98 VAL A N 1
ATOM 784 C CA . VAL A 1 98 ? -9.035 -3.599 -5.351 1.00 73.94 98 VAL A CA 1
ATOM 785 C C . VAL A 1 98 ? -9.402 -4.714 -4.364 1.00 73.94 98 VAL A C 1
ATOM 787 O O . VAL A 1 98 ? -9.477 -5.881 -4.753 1.00 73.94 98 VAL A O 1
ATOM 790 N N . LYS A 1 99 ? -9.656 -4.394 -3.090 1.00 68.81 99 LYS A N 1
ATOM 791 C CA . LYS A 1 99 ? -10.023 -5.400 -2.078 1.00 68.81 99 LYS A CA 1
ATOM 792 C C . LYS A 1 99 ? -11.423 -5.980 -2.282 1.00 68.81 99 LYS A C 1
ATOM 794 O O . LYS A 1 99 ? -11.586 -7.188 -2.131 1.00 68.81 99 LYS A O 1
ATOM 799 N N . ASN A 1 100 ? -12.409 -5.177 -2.674 1.00 62.56 100 ASN A N 1
ATOM 800 C CA . ASN A 1 100 ? -13.767 -5.651 -2.956 1.00 62.56 100 ASN A CA 1
ATOM 801 C C . ASN A 1 100 ? -13.777 -6.632 -4.133 1.00 62.56 100 ASN A C 1
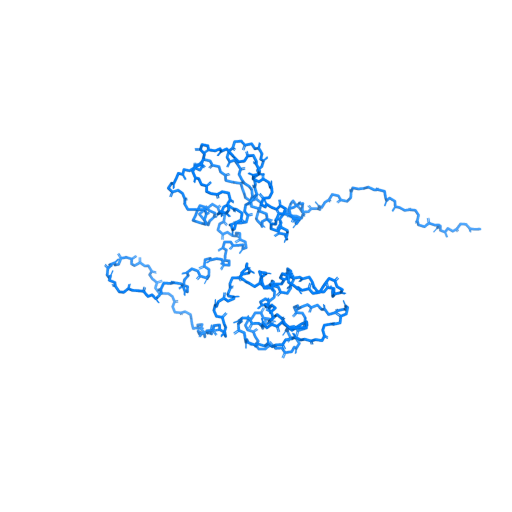ATOM 803 O O . ASN A 1 100 ? -14.366 -7.704 -4.020 1.00 62.56 100 ASN A O 1
ATOM 807 N N . ASN A 1 101 ? -13.019 -6.342 -5.193 1.00 52.62 101 ASN A N 1
ATOM 808 C CA . ASN A 1 101 ? -12.857 -7.256 -6.327 1.00 52.62 101 ASN A CA 1
ATOM 809 C C . ASN A 1 101 ? -12.175 -8.585 -5.937 1.00 52.62 101 ASN A C 1
ATOM 811 O O . ASN A 1 101 ? -12.424 -9.617 -6.557 1.00 52.62 101 ASN A O 1
ATOM 815 N N . ASN A 1 102 ? -11.353 -8.582 -4.882 1.00 47.91 102 ASN A N 1
ATOM 816 C CA . ASN A 1 102 ? -10.715 -9.783 -4.336 1.00 47.91 102 ASN A CA 1
ATOM 817 C C . ASN A 1 102 ? -11.578 -10.531 -3.296 1.00 47.91 102 ASN A C 1
ATOM 819 O O . ASN A 1 102 ? -11.432 -11.744 -3.158 1.00 47.91 102 ASN A O 1
ATOM 823 N N . CYS A 1 103 ? -12.491 -9.859 -2.582 1.00 43.31 103 CYS A N 1
ATOM 824 C CA . CYS A 1 103 ? -13.370 -10.481 -1.579 1.00 43.31 103 CYS A CA 1
ATOM 825 C C . CYS A 1 103 ? -14.448 -11.374 -2.222 1.00 43.31 103 CYS A C 1
ATOM 827 O O . CYS A 1 103 ? -14.787 -12.422 -1.678 1.00 43.31 103 CYS A O 1
ATOM 829 N N . VAL A 1 104 ? -14.888 -11.040 -3.443 1.00 35.53 104 VAL A N 1
ATOM 830 C CA . VAL A 1 104 ? -15.778 -11.897 -4.255 1.00 35.53 104 VAL A CA 1
ATOM 831 C C . VAL A 1 104 ? -15.109 -13.234 -4.629 1.00 35.53 104 VAL A C 1
ATOM 833 O O . VAL A 1 104 ? -15.799 -14.213 -4.887 1.00 35.53 104 VAL A O 1
ATOM 836 N N . ARG A 1 105 ? -13.769 -13.329 -4.604 1.00 36.66 105 ARG A N 1
ATOM 837 C CA . ARG A 1 105 ? -13.021 -14.547 -4.978 1.00 36.66 105 ARG A CA 1
ATOM 838 C C . ARG A 1 105 ? -12.589 -15.434 -3.797 1.00 36.66 105 ARG A C 1
ATOM 840 O O . ARG A 1 105 ? -11.935 -16.445 -4.036 1.00 36.66 105 ARG A O 1
ATOM 847 N N . ARG A 1 106 ? -12.902 -15.081 -2.537 1.00 32.16 106 ARG A N 1
ATOM 848 C CA . ARG A 1 106 ? -12.373 -15.772 -1.332 1.00 32.16 106 ARG A CA 1
ATOM 849 C C . ARG A 1 106 ? -13.399 -16.609 -0.544 1.00 32.16 106 ARG A C 1
ATOM 851 O O . ARG A 1 106 ? -13.017 -17.217 0.449 1.00 32.16 106 ARG A O 1
ATOM 858 N N . PHE A 1 107 ? -14.655 -16.690 -0.992 1.00 34.75 107 PHE A N 1
ATOM 859 C CA . PHE A 1 107 ? -15.708 -17.527 -0.391 1.00 34.75 107 PHE A CA 1
ATOM 860 C C . PHE A 1 107 ? -16.129 -18.675 -1.323 1.00 34.75 107 PHE A C 1
ATOM 862 O O . PHE A 1 107 ? -17.234 -18.703 -1.844 1.00 34.75 107 PHE A O 1
ATOM 869 N N . GLU A 1 108 ? -15.255 -19.660 -1.501 1.00 34.94 108 GLU A N 1
ATOM 870 C CA . GLU A 1 108 ? -15.670 -21.024 -1.846 1.00 34.94 108 GLU A CA 1
ATOM 871 C C . GLU A 1 108 ? -14.802 -21.985 -1.036 1.00 34.94 108 GLU A C 1
ATOM 873 O O . GLU A 1 108 ? -13.783 -22.443 -1.528 1.00 34.94 108 GLU A O 1
ATOM 878 N N . PHE A 1 109 ? -15.142 -22.209 0.239 1.00 38.44 109 PHE A N 1
ATOM 879 C CA . PHE A 1 109 ? -14.963 -23.506 0.911 1.00 38.44 109 PHE A CA 1
ATOM 880 C C . PHE A 1 109 ? -15.631 -23.498 2.299 1.00 38.44 109 PHE A C 1
ATOM 882 O O . PHE A 1 109 ? -15.010 -23.248 3.327 1.00 38.44 109 PHE A O 1
ATOM 889 N N . SER A 1 110 ? -16.944 -23.719 2.319 1.00 33.75 110 SER A N 1
ATOM 890 C CA . SER A 1 110 ? -17.633 -24.717 3.157 1.00 33.75 110 SER A CA 1
ATOM 891 C C . SER A 1 110 ? -19.143 -24.467 3.100 1.00 33.75 110 SER A C 1
ATOM 893 O O . SER A 1 110 ? -19.634 -23.358 3.298 1.00 33.75 110 SER A O 1
ATOM 895 N N . ASN A 1 111 ? -19.866 -25.523 2.738 1.00 32.91 111 ASN A N 1
ATOM 896 C CA . ASN A 1 111 ? -21.313 -25.561 2.581 1.00 32.91 111 ASN A CA 1
ATOM 897 C C . ASN A 1 111 ? -22.037 -25.343 3.917 1.00 32.91 111 ASN A C 1
ATOM 899 O O . ASN A 1 111 ? -21.790 -26.094 4.855 1.00 32.91 111 ASN A O 1
ATOM 903 N N . SER A 1 112 ? -22.994 -24.409 3.948 1.00 32.59 112 SER A N 1
ATOM 904 C CA . SER A 1 112 ? -24.347 -24.590 4.509 1.00 32.59 112 SER A CA 1
ATOM 905 C C . SER A 1 112 ? -25.121 -23.259 4.479 1.00 32.59 112 SER A C 1
ATOM 907 O O . SER A 1 112 ? -24.820 -22.355 5.249 1.00 32.59 112 SER A O 1
ATOM 909 N N . VAL A 1 113 ? -26.091 -23.175 3.556 1.00 34.47 113 VAL A N 1
ATOM 910 C CA . VAL A 1 113 ? -27.400 -22.469 3.580 1.00 34.47 113 VAL A CA 1
ATOM 911 C C . VAL A 1 113 ? -27.551 -21.379 4.670 1.00 34.47 113 VAL A C 1
ATOM 913 O O . VAL A 1 113 ? -27.519 -21.695 5.850 1.00 34.47 113 VAL A O 1
ATOM 916 N N . GLN A 1 114 ? -27.767 -20.089 4.366 1.00 40.41 114 GLN A N 1
ATOM 917 C CA . GLN A 1 114 ? -29.035 -19.562 3.836 1.00 40.41 114 GLN A CA 1
ATOM 918 C C . GLN A 1 114 ? -28.905 -18.115 3.291 1.00 40.41 114 GLN A C 1
ATOM 920 O O . GLN A 1 114 ? -28.180 -17.280 3.819 1.00 40.41 114 GLN A O 1
ATOM 925 N N . THR A 1 115 ? -29.660 -17.883 2.214 1.00 36.25 115 THR A N 1
ATOM 926 C CA . THR A 1 115 ? -29.948 -16.695 1.373 1.00 36.25 115 THR A CA 1
ATOM 927 C C . THR A 1 115 ? -30.000 -15.318 2.069 1.00 36.25 115 THR A C 1
ATOM 929 O O . THR A 1 115 ? -30.319 -15.250 3.247 1.00 36.25 115 THR A O 1
ATOM 932 N N . CYS A 1 116 ? -29.756 -14.181 1.386 1.00 39.25 116 CYS A N 1
ATOM 933 C CA . CYS A 1 116 ? -30.783 -13.414 0.642 1.00 39.25 116 CYS A CA 1
ATOM 934 C C . CYS A 1 116 ? -30.215 -12.558 -0.523 1.00 39.25 116 CYS A C 1
ATOM 936 O O . CYS A 1 116 ? -29.535 -11.560 -0.317 1.00 39.25 116 CYS A O 1
ATOM 938 N N . GLN A 1 117 ? -30.565 -12.971 -1.745 1.00 52.41 117 GLN A N 1
ATOM 939 C CA . GLN A 1 117 ? -30.859 -12.221 -2.981 1.00 52.41 117 GLN A CA 1
ATOM 940 C C . GLN A 1 117 ? -30.379 -10.760 -3.148 1.00 52.41 117 GLN A C 1
ATOM 942 O O . GLN A 1 117 ? -30.909 -9.847 -2.517 1.00 52.41 117 GLN A O 1
ATOM 947 N N . LYS A 1 118 ? -29.574 -10.522 -4.201 1.00 39.00 118 LYS A N 1
ATOM 948 C CA . LYS A 1 118 ? -29.773 -9.402 -5.147 1.00 39.00 118 LYS A CA 1
ATOM 949 C C . LYS A 1 118 ? -29.122 -9.677 -6.517 1.00 39.00 118 LYS A C 1
ATOM 951 O O . LYS A 1 118 ? -27.918 -9.568 -6.679 1.00 39.00 118 LYS A O 1
ATOM 956 N N . LYS A 1 119 ? -30.009 -10.028 -7.458 1.00 38.88 119 LYS A N 1
ATOM 957 C CA . LYS A 1 119 ? -30.040 -9.796 -8.917 1.00 38.88 119 LYS A CA 1
ATOM 958 C C . LYS A 1 119 ? -28.733 -9.961 -9.709 1.00 38.88 119 LYS A C 1
ATOM 960 O O . LYS A 1 119 ? -27.883 -9.080 -9.743 1.00 38.88 119 LYS A O 1
ATOM 965 N N . GLU A 1 120 ? -28.692 -11.071 -10.441 1.00 38.81 120 GLU A N 1
ATOM 966 C CA . GLU A 1 120 ? -27.783 -11.347 -11.551 1.00 38.81 120 GLU A CA 1
ATOM 967 C C . GLU A 1 120 ? -27.926 -10.292 -12.658 1.00 38.81 120 GLU A C 1
ATOM 969 O O . GLU A 1 120 ? -29.003 -10.130 -13.229 1.00 38.81 120 GLU A O 1
ATOM 974 N N . ASN A 1 121 ? -26.821 -9.635 -13.011 1.00 38.72 121 ASN A N 1
ATOM 975 C CA . ASN A 1 121 ? -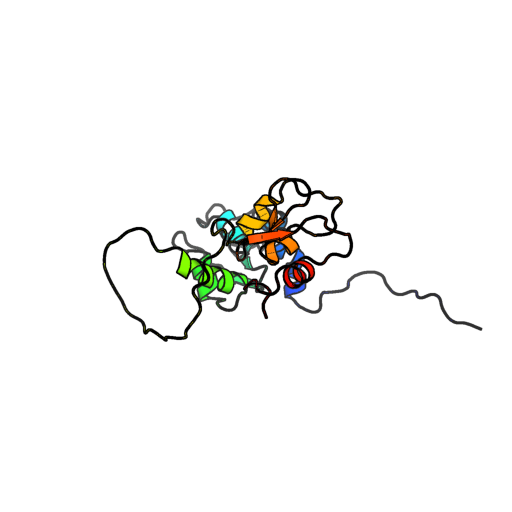26.625 -9.096 -14.351 1.00 38.72 121 ASN A CA 1
ATOM 976 C C . ASN A 1 121 ? -25.545 -9.944 -15.023 1.00 38.72 121 ASN A C 1
ATOM 978 O O . ASN A 1 121 ? -24.373 -9.890 -14.656 1.00 38.72 121 ASN A O 1
ATOM 982 N N . LYS A 1 122 ? -25.965 -10.752 -16.001 1.00 47.22 122 LYS A N 1
ATOM 983 C CA . LYS A 1 122 ? -25.078 -11.477 -16.910 1.00 47.22 122 LYS A CA 1
ATOM 984 C C . LYS A 1 122 ? -24.424 -10.471 -17.860 1.00 47.22 122 LYS A C 1
ATOM 986 O O . LYS A 1 122 ? -25.008 -10.130 -18.883 1.00 47.22 122 LYS A O 1
ATOM 991 N N . SER A 1 123 ? -23.208 -10.036 -17.549 1.00 36.75 123 SER A N 1
ATOM 992 C CA . SER A 1 123 ? -22.240 -9.664 -18.580 1.00 36.75 123 SER A CA 1
ATOM 993 C C . SER A 1 123 ? -21.172 -10.745 -18.628 1.00 36.75 123 SER A C 1
ATOM 995 O O . SER A 1 123 ? -20.566 -11.100 -17.621 1.00 36.75 123 SER A O 1
ATOM 997 N N . SER A 1 124 ? -21.005 -11.316 -19.811 1.00 49.66 124 SER A N 1
ATOM 998 C CA . SER A 1 124 ? -19.985 -12.288 -20.177 1.00 49.66 124 SER A CA 1
ATOM 999 C C . SER A 1 124 ? -18.581 -11.766 -19.859 1.00 49.66 124 SER A C 1
ATOM 1001 O O . SER A 1 124 ? -17.969 -11.088 -20.681 1.00 49.66 124 SER A O 1
ATOM 1003 N N . GLU A 1 125 ? -18.061 -12.085 -18.680 1.00 42.81 125 GLU A N 1
ATOM 1004 C CA . GLU A 1 125 ? -16.658 -11.871 -18.343 1.00 42.81 125 GLU A CA 1
ATOM 1005 C C . GLU A 1 125 ? -15.961 -13.225 -18.309 1.00 42.81 125 GLU A C 1
ATOM 1007 O O . GLU A 1 125 ? -16.277 -14.101 -17.500 1.00 42.81 125 GLU A O 1
ATOM 1012 N N . ASN A 1 126 ? -15.023 -13.410 -19.239 1.00 51.44 126 ASN A N 1
ATOM 1013 C CA . ASN A 1 126 ? -14.119 -14.548 -19.258 1.00 51.44 126 ASN A CA 1
ATOM 1014 C C . ASN A 1 126 ? -13.509 -14.708 -17.863 1.00 51.44 126 ASN A C 1
ATOM 1016 O O . ASN A 1 126 ? -12.764 -13.845 -17.399 1.00 51.44 126 ASN A O 1
ATOM 1020 N N . ASN A 1 127 ? -13.852 -15.803 -17.188 1.00 55.06 127 ASN A N 1
ATOM 1021 C CA . ASN A 1 127 ? -13.436 -16.093 -15.824 1.00 55.06 127 ASN A CA 1
ATOM 1022 C C . ASN A 1 127 ? -11.947 -16.483 -15.817 1.00 55.06 127 ASN A C 1
ATOM 1024 O O . ASN A 1 127 ? -11.587 -17.656 -15.702 1.00 55.06 127 ASN A O 1
ATOM 1028 N N . VAL A 1 128 ? -11.064 -15.503 -16.036 1.00 69.12 128 VAL A N 1
ATOM 1029 C CA . VAL A 1 128 ? -9.619 -15.727 -16.046 1.00 69.12 128 VAL A CA 1
ATOM 1030 C C . VAL A 1 128 ? -9.178 -15.947 -14.603 1.00 69.12 128 VAL A C 1
ATOM 1032 O O . VAL A 1 128 ? -9.144 -15.028 -13.769 1.00 69.12 128 VAL A O 1
ATOM 1035 N N . LYS A 1 129 ? -8.883 -17.211 -14.295 1.00 84.38 129 LYS A N 1
ATOM 1036 C CA . LYS A 1 129 ? -8.281 -17.604 -13.025 1.00 84.38 129 LYS A CA 1
ATOM 1037 C C . LYS A 1 129 ? -6.827 -17.115 -12.986 1.00 84.38 129 LYS A C 1
ATOM 1039 O O . LYS A 1 129 ? -6.122 -17.259 -13.984 1.00 84.38 129 LYS A O 1
ATOM 1044 N N . PRO A 1 130 ? -6.374 -16.534 -11.861 1.00 87.06 130 PRO A N 1
ATOM 1045 C CA . PRO A 1 130 ? -4.983 -16.129 -11.707 1.00 87.06 130 PRO A CA 1
ATOM 1046 C C . PRO A 1 130 ? -4.069 -17.352 -11.787 1.00 87.06 130 PRO A C 1
ATOM 1048 O O . PRO A 1 130 ? -4.377 -18.387 -11.195 1.00 87.06 130 PRO A O 1
ATOM 1051 N N . HIS A 1 131 ? -2.923 -17.209 -12.453 1.00 90.44 131 HIS A N 1
ATOM 1052 C CA . HIS A 1 131 ? -1.872 -18.225 -12.466 1.00 90.44 131 HIS A CA 1
ATOM 1053 C C . HIS A 1 131 ? -1.433 -18.615 -11.048 1.00 90.44 131 HIS A C 1
ATOM 1055 O O . HIS A 1 131 ? -1.236 -19.791 -10.757 1.00 90.44 131 HIS A O 1
ATOM 1061 N N . ASN A 1 132 ? -1.314 -17.634 -10.147 1.00 88.50 132 ASN A N 1
ATOM 1062 C CA . ASN A 1 132 ? -0.994 -17.873 -8.748 1.00 88.50 132 ASN A CA 1
ATOM 1063 C C . ASN A 1 132 ? -1.821 -16.977 -7.813 1.00 88.50 132 ASN A C 1
ATOM 1065 O O . ASN A 1 132 ? -1.471 -15.830 -7.532 1.00 88.50 132 ASN A O 1
ATOM 1069 N N . GLY A 1 133 ? -2.919 -17.526 -7.285 1.00 82.75 133 GLY A N 1
ATOM 1070 C CA . GLY A 1 133 ? -3.830 -16.813 -6.384 1.00 82.75 133 GLY A CA 1
ATOM 1071 C C . GLY A 1 133 ? -3.204 -16.362 -5.056 1.00 82.75 133 GLY A C 1
ATOM 1072 O O . GLY A 1 133 ? -3.681 -15.382 -4.481 1.00 82.75 133 GLY A O 1
ATOM 1073 N N . ARG A 1 134 ? -2.109 -17.001 -4.601 1.00 82.94 134 ARG A N 1
ATOM 1074 C CA . ARG A 1 134 ? -1.374 -16.614 -3.376 1.00 82.94 134 ARG A CA 1
ATOM 1075 C C . ARG A 1 134 ? -0.841 -15.186 -3.451 1.00 82.94 134 ARG A C 1
ATOM 1077 O O . ARG A 1 134 ? -0.719 -14.529 -2.432 1.00 82.94 134 ARG A O 1
ATOM 1084 N N . TYR A 1 135 ? -0.535 -14.717 -4.655 1.00 87.38 135 TYR A N 1
ATOM 1085 C CA . TYR A 1 135 ? 0.060 -13.408 -4.904 1.00 87.38 135 TYR A CA 1
ATOM 1086 C C . TYR A 1 135 ? -0.948 -12.413 -5.493 1.00 87.38 135 TYR A C 1
ATOM 1088 O O . TYR A 1 135 ? -0.567 -11.416 -6.109 1.00 87.38 135 TYR A O 1
ATOM 1096 N N . SER A 1 136 ? -2.247 -12.673 -5.308 1.00 80.12 136 SER A N 1
ATOM 1097 C CA . SER A 1 136 ? -3.319 -11.790 -5.780 1.00 80.12 136 SER A CA 1
ATOM 1098 C C . SER A 1 136 ? -3.333 -10.436 -5.082 1.00 80.12 136 SER A C 1
ATOM 1100 O O . SER A 1 136 ? -3.605 -9.408 -5.712 1.00 80.12 136 SER A O 1
ATOM 1102 N N . LEU A 1 137 ? -2.943 -10.401 -3.810 1.00 69.69 137 LEU A N 1
ATOM 1103 C CA . LEU A 1 137 ? -2.834 -9.162 -3.058 1.00 69.69 137 LEU A CA 1
ATOM 1104 C C . LEU A 1 137 ? -1.491 -8.477 -3.306 1.00 69.69 137 LEU A C 1
ATOM 1106 O O . LEU A 1 137 ? -0.438 -9.108 -3.367 1.00 69.69 137 LEU A O 1
ATOM 1110 N N . TYR A 1 138 ? -1.536 -7.148 -3.388 1.00 76.06 138 TYR A N 1
ATOM 1111 C CA . TYR A 1 138 ? -0.345 -6.311 -3.505 1.00 76.06 138 TYR A CA 1
ATOM 1112 C C . TYR A 1 138 ? 0.660 -6.567 -2.372 1.00 76.06 138 TYR A C 1
ATOM 1114 O O . TYR A 1 138 ? 1.850 -6.702 -2.637 1.00 76.06 138 TYR A O 1
ATOM 1122 N N . CYS A 1 139 ? 0.190 -6.686 -1.124 1.00 61.50 139 CYS A N 1
ATOM 1123 C CA . CYS A 1 139 ? 1.052 -6.922 0.037 1.00 61.50 139 CYS A CA 1
ATOM 1124 C C . CYS A 1 139 ? 1.793 -8.262 -0.043 1.00 61.50 139 CYS A C 1
ATOM 1126 O O . CYS A 1 139 ? 2.984 -8.313 0.258 1.00 61.50 139 CYS A O 1
ATOM 1128 N N . ASP A 1 140 ? 1.121 -9.316 -0.515 1.00 73.69 140 ASP A N 1
ATOM 1129 C CA . ASP A 1 140 ? 1.720 -10.643 -0.666 1.00 73.69 140 ASP A CA 1
ATOM 1130 C C . ASP A 1 140 ? 2.851 -10.594 -1.695 1.00 73.69 140 ASP A C 1
ATOM 1132 O O . ASP A 1 140 ? 3.918 -11.160 -1.469 1.00 73.69 140 ASP A O 1
ATOM 1136 N N . ARG A 1 141 ? 2.669 -9.836 -2.784 1.00 95.06 141 ARG A N 1
ATOM 1137 C CA . ARG A 1 141 ? 3.726 -9.602 -3.776 1.00 95.06 141 ARG A CA 1
ATOM 1138 C C . ARG A 1 141 ? 4.861 -8.775 -3.207 1.00 95.06 141 ARG A C 1
ATOM 1140 O O . ARG A 1 141 ? 6.007 -9.199 -3.290 1.00 95.06 141 ARG A O 1
ATOM 1147 N N . LEU A 1 142 ? 4.557 -7.638 -2.589 1.00 85.25 142 LEU A N 1
ATOM 1148 C CA . LEU A 1 142 ? 5.570 -6.749 -2.028 1.00 85.25 142 LEU A CA 1
ATOM 1149 C C . LEU A 1 142 ? 6.448 -7.471 -0.995 1.00 85.25 142 LEU A C 1
ATOM 1151 O O . LEU A 1 142 ? 7.666 -7.312 -1.012 1.00 85.25 142 LEU A O 1
ATOM 1155 N N . SER A 1 143 ? 5.855 -8.334 -0.162 1.00 82.88 143 SER A N 1
ATOM 1156 C CA . SER A 1 143 ? 6.590 -9.115 0.840 1.00 82.88 143 SER A CA 1
ATOM 1157 C C . SER A 1 143 ? 7.641 -10.062 0.255 1.00 82.88 143 SER A C 1
ATOM 1159 O O . SER A 1 143 ? 8.558 -10.456 0.967 1.00 82.88 143 SER A O 1
ATOM 1161 N N . THR A 1 144 ? 7.557 -10.407 -1.035 1.00 93.12 144 THR A N 1
ATOM 1162 C CA . THR A 1 144 ? 8.565 -11.265 -1.674 1.00 93.12 144 THR A CA 1
ATOM 1163 C C . THR A 1 144 ? 9.880 -10.538 -1.932 1.00 93.12 144 THR A C 1
ATOM 1165 O O . THR A 1 144 ? 10.911 -11.186 -2.035 1.00 93.12 144 THR A O 1
ATOM 1168 N N . PHE A 1 145 ? 9.886 -9.204 -1.977 1.00 95.00 145 PHE A N 1
ATOM 1169 C CA . PHE A 1 145 ? 11.052 -8.398 -2.350 1.00 95.00 145 PHE A CA 1
ATOM 1170 C C . PHE A 1 145 ? 12.006 -8.086 -1.184 1.00 95.00 145 PHE A C 1
ATOM 1172 O O . PHE A 1 145 ? 12.868 -7.221 -1.318 1.00 95.00 145 PHE A O 1
ATOM 1179 N N . GLN A 1 146 ? 11.900 -8.786 -0.048 1.00 88.62 146 GLN A N 1
ATOM 1180 C CA . GLN A 1 146 ? 12.756 -8.553 1.129 1.00 88.62 146 GLN A CA 1
ATOM 1181 C C . GLN A 1 146 ? 14.257 -8.615 0.805 1.00 88.62 146 GLN A C 1
ATOM 1183 O O . GLN A 1 146 ? 15.044 -7.866 1.378 1.00 88.62 146 GLN A O 1
ATOM 1188 N N . THR A 1 147 ? 14.648 -9.477 -0.136 1.00 89.62 147 THR A N 1
ATOM 1189 C CA . THR A 1 147 ? 16.042 -9.656 -0.569 1.00 89.62 147 THR A CA 1
ATOM 1190 C C . THR A 1 147 ? 16.294 -9.135 -1.988 1.00 89.62 147 THR A C 1
ATOM 1192 O O . THR A 1 147 ? 17.229 -9.583 -2.651 1.00 89.62 147 THR A O 1
ATOM 1195 N N . TRP A 1 148 ? 15.445 -8.233 -2.491 1.00 93.50 148 TRP A N 1
ATOM 1196 C CA . TRP A 1 148 ? 15.631 -7.612 -3.803 1.00 93.50 148 TRP A CA 1
ATOM 1197 C C . TRP A 1 148 ? 16.880 -6.728 -3.818 1.00 93.50 148 TRP A C 1
ATOM 1199 O O . TRP A 1 148 ? 17.150 -6.002 -2.856 1.00 93.50 148 TRP A O 1
ATOM 1209 N N . SER A 1 149 ? 17.655 -6.781 -4.905 1.00 91.38 149 SER A N 1
ATOM 1210 C CA . SER A 1 149 ? 18.907 -6.028 -4.976 1.00 91.38 149 SER A CA 1
ATOM 1211 C C . SER A 1 149 ? 18.651 -4.522 -4.980 1.00 91.38 149 SER A C 1
ATOM 1213 O O . SER A 1 149 ? 17.928 -4.002 -5.826 1.00 91.38 149 SER A O 1
ATOM 1215 N N . LYS A 1 150 ? 19.334 -3.799 -4.087 1.00 84.88 150 LYS A N 1
ATOM 1216 C CA . LYS A 1 150 ? 19.299 -2.327 -4.026 1.00 84.88 150 LYS A CA 1
ATOM 1217 C C . LYS A 1 150 ? 20.018 -1.654 -5.203 1.00 84.88 150 LYS A C 1
ATOM 1219 O O . LYS A 1 150 ? 19.898 -0.445 -5.368 1.00 84.88 150 LYS A O 1
ATOM 1224 N N . THR A 1 151 ? 20.791 -2.409 -5.987 1.00 89.56 151 THR A N 1
ATOM 1225 C CA . THR A 1 151 ? 21.480 -1.888 -7.178 1.00 89.56 151 THR A CA 1
ATOM 1226 C C . THR A 1 151 ? 20.547 -1.737 -8.378 1.00 89.56 151 THR A C 1
ATOM 1228 O O . THR A 1 151 ? 20.844 -0.948 -9.272 1.00 89.56 151 THR A O 1
ATOM 1231 N N . LEU A 1 152 ? 19.426 -2.464 -8.394 1.00 90.94 152 LEU A N 1
ATOM 1232 C CA . LEU A 1 152 ? 18.411 -2.376 -9.442 1.00 90.94 152 LEU A CA 1
ATOM 1233 C C . LEU A 1 152 ? 17.546 -1.133 -9.231 1.00 90.94 152 LEU A C 1
ATOM 1235 O O . LEU A 1 152 ? 17.253 -0.745 -8.098 1.00 90.94 152 LEU A O 1
ATOM 1239 N N . LYS A 1 153 ? 17.131 -0.498 -10.330 1.00 92.50 153 LYS A N 1
ATOM 1240 C CA . LYS A 1 153 ? 16.321 0.729 -10.275 1.00 92.50 153 LYS A CA 1
ATOM 1241 C C . LYS A 1 153 ? 14.837 0.458 -10.099 1.00 92.50 153 LYS A C 1
ATOM 1243 O O . LYS A 1 153 ? 14.134 1.296 -9.534 1.00 92.50 153 LYS A O 1
ATOM 1248 N N . GLN A 1 154 ? 14.372 -0.710 -10.529 1.00 94.62 154 GLN A N 1
ATOM 1249 C CA . GLN A 1 154 ? 12.979 -1.108 -10.412 1.00 94.62 154 GLN A CA 1
ATOM 1250 C C . GLN A 1 154 ? 12.641 -1.298 -8.940 1.00 94.62 154 GLN A C 1
ATOM 1252 O O . GLN A 1 154 ? 13.170 -2.184 -8.258 1.00 94.62 154 GLN A O 1
ATOM 1257 N N . ARG A 1 155 ? 11.761 -0.429 -8.443 1.00 88.25 155 ARG A N 1
ATOM 1258 C CA . ARG A 1 155 ? 11.371 -0.432 -7.039 1.00 88.25 155 ARG A CA 1
ATOM 1259 C C . ARG A 1 155 ? 10.421 -1.605 -6.791 1.00 88.25 155 ARG A C 1
ATOM 1261 O O . ARG A 1 155 ? 9.499 -1.812 -7.584 1.00 88.25 155 ARG A O 1
ATOM 1268 N N . PRO A 1 156 ? 10.568 -2.330 -5.668 1.00 88.50 156 PRO A N 1
ATOM 1269 C CA . PRO A 1 156 ? 9.633 -3.379 -5.261 1.00 88.50 156 PRO A CA 1
ATOM 1270 C C . PRO A 1 156 ? 8.157 -2.976 -5.330 1.00 88.50 156 PRO A C 1
ATOM 1272 O O . PRO A 1 156 ? 7.313 -3.776 -5.722 1.00 88.50 156 PRO A O 1
ATOM 1275 N N . ASN A 1 157 ? 7.847 -1.725 -4.987 1.00 80.00 157 ASN A N 1
ATOM 1276 C CA . ASN A 1 157 ? 6.502 -1.164 -5.067 1.00 80.00 157 ASN A CA 1
ATOM 1277 C C . ASN A 1 157 ? 5.952 -1.147 -6.497 1.00 80.00 157 ASN A C 1
ATOM 1279 O O . ASN A 1 157 ? 4.822 -1.578 -6.712 1.00 80.00 157 ASN A O 1
ATOM 1283 N N . ASP A 1 158 ? 6.752 -0.703 -7.466 1.00 83.06 158 ASP A N 1
ATOM 1284 C CA . ASP A 1 158 ? 6.346 -0.582 -8.870 1.00 83.06 158 ASP A CA 1
ATOM 1285 C C . ASP A 1 158 ? 6.182 -1.973 -9.507 1.00 83.06 158 ASP A C 1
ATOM 1287 O O . ASP A 1 158 ? 5.216 -2.253 -10.222 1.00 83.06 158 ASP A O 1
ATOM 1291 N N . LEU A 1 159 ? 7.079 -2.903 -9.164 1.00 93.19 159 LEU A N 1
ATOM 1292 C CA . LEU A 1 159 ? 6.972 -4.313 -9.547 1.00 93.19 159 LEU A CA 1
ATOM 1293 C C . LEU A 1 159 ? 5.697 -4.944 -8.957 1.00 93.19 159 LEU A C 1
ATOM 1295 O O . LEU A 1 159 ? 4.869 -5.498 -9.684 1.00 93.19 159 LEU A O 1
ATOM 1299 N N . ALA A 1 160 ? 5.465 -4.792 -7.652 1.00 84.25 160 ALA A N 1
ATOM 1300 C CA . ALA A 1 160 ? 4.267 -5.309 -6.999 1.00 84.25 160 ALA A CA 1
ATOM 1301 C C . ALA A 1 160 ? 2.979 -4.678 -7.554 1.00 84.25 160 ALA A C 1
ATOM 1303 O O . ALA A 1 160 ? 1.986 -5.392 -7.736 1.00 84.25 160 ALA A O 1
ATOM 1304 N N . ALA A 1 161 ? 2.971 -3.382 -7.872 1.00 78.56 161 ALA A N 1
ATOM 1305 C CA . ALA A 1 161 ? 1.817 -2.689 -8.447 1.00 78.56 161 ALA A CA 1
ATOM 1306 C C . ALA A 1 161 ? 1.419 -3.260 -9.819 1.00 78.56 161 ALA A C 1
ATOM 1308 O O . ALA A 1 161 ? 0.234 -3.439 -10.088 1.00 78.56 161 ALA A O 1
ATOM 1309 N N . THR A 1 162 ? 2.393 -3.670 -10.634 1.00 86.38 162 THR A N 1
ATOM 1310 C CA . THR A 1 162 ? 2.162 -4.263 -11.969 1.00 86.38 162 THR A CA 1
ATOM 1311 C C . THR A 1 162 ? 1.780 -5.746 -11.943 1.00 86.38 162 THR A C 1
ATOM 1313 O O . THR A 1 162 ? 1.629 -6.384 -12.987 1.00 86.38 162 THR A O 1
ATOM 1316 N N . GLY A 1 163 ? 1.589 -6.310 -10.747 1.00 91.94 163 GLY A N 1
ATOM 1317 C CA . GLY A 1 163 ? 1.222 -7.710 -10.560 1.00 91.94 163 GLY A CA 1
ATOM 1318 C C . GLY A 1 163 ? 2.412 -8.661 -10.443 1.00 91.94 163 GLY A C 1
ATOM 1319 O O . GLY A 1 163 ? 2.196 -9.873 -10.435 1.00 91.94 163 GLY A O 1
ATOM 1320 N N . LEU A 1 164 ? 3.641 -8.152 -10.346 1.00 97.12 164 LEU A N 1
ATOM 1321 C CA . LEU A 1 164 ? 4.848 -8.968 -10.261 1.00 97.12 164 LEU A CA 1
ATOM 1322 C C . LEU A 1 164 ? 5.232 -9.265 -8.805 1.00 97.12 164 LEU A C 1
ATOM 1324 O O . LEU A 1 164 ? 5.133 -8.402 -7.938 1.00 97.12 164 LEU A O 1
ATOM 1328 N N . TYR A 1 165 ? 5.683 -10.486 -8.532 1.00 97.25 165 TYR A N 1
ATOM 1329 C CA . TYR A 1 165 ? 6.341 -10.865 -7.280 1.00 97.25 165 TYR A CA 1
ATOM 1330 C C . TYR A 1 165 ? 7.742 -11.405 -7.561 1.00 97.25 165 TYR A C 1
ATOM 1332 O O . TYR A 1 165 ? 7.986 -11.993 -8.615 1.00 97.25 165 TYR A O 1
ATOM 1340 N N . TYR A 1 166 ? 8.663 -11.221 -6.621 1.00 97.94 166 TYR A N 1
ATOM 1341 C CA . TYR A 1 166 ? 10.019 -11.740 -6.707 1.00 97.94 166 TYR A CA 1
ATOM 1342 C C . TYR A 1 166 ? 10.050 -13.246 -6.449 1.00 97.94 166 TYR A C 1
ATOM 1344 O O . TYR A 1 166 ? 9.454 -13.744 -5.492 1.00 97.94 166 TYR A O 1
ATOM 1352 N N . LYS A 1 167 ? 10.781 -13.989 -7.283 1.00 96.44 167 LYS A N 1
ATOM 1353 C CA . LYS A 1 167 ? 10.938 -15.444 -7.131 1.00 96.44 167 LYS A CA 1
ATOM 1354 C C . LYS A 1 167 ? 12.027 -15.859 -6.138 1.00 96.44 167 LYS A C 1
ATOM 1356 O O . LYS A 1 167 ? 12.189 -17.052 -5.904 1.00 96.44 167 LYS A O 1
ATOM 1361 N N . GLY A 1 168 ? 12.776 -14.912 -5.571 1.00 91.00 168 GLY A N 1
ATOM 1362 C CA . GLY A 1 168 ? 13.853 -15.207 -4.619 1.00 91.00 168 GLY A CA 1
ATOM 1363 C C . GLY A 1 168 ? 15.218 -15.474 -5.261 1.00 91.00 168 GLY A C 1
ATOM 1364 O O . GLY A 1 168 ? 16.185 -15.704 -4.543 1.00 91.00 168 GLY A O 1
ATOM 1365 N N . THR A 1 169 ? 15.324 -15.432 -6.593 1.00 91.75 1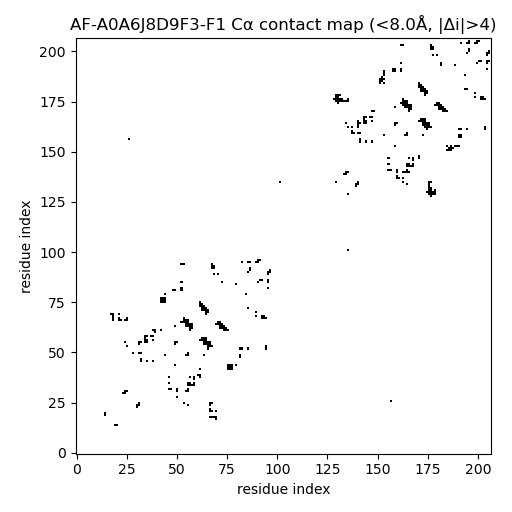69 THR A N 1
ATOM 1366 C CA . THR A 1 169 ? 16.573 -15.705 -7.318 1.00 91.75 169 THR A CA 1
ATOM 1367 C C . THR A 1 169 ? 16.896 -14.610 -8.329 1.00 91.75 169 THR A C 1
ATOM 1369 O O . THR A 1 169 ? 16.056 -14.292 -9.176 1.00 91.75 169 THR A O 1
ATOM 1372 N N . LYS A 1 170 ? 18.141 -14.113 -8.301 1.00 92.94 170 LYS A N 1
ATOM 1373 C CA . LYS A 1 170 ? 18.649 -13.052 -9.190 1.00 92.94 170 LYS A CA 1
ATOM 1374 C C . LYS A 1 170 ? 17.742 -11.813 -9.147 1.00 92.94 170 LYS A C 1
ATOM 1376 O O . LYS A 1 170 ? 17.519 -11.254 -8.083 1.00 92.94 170 LYS A O 1
ATOM 1381 N N . ASP A 1 171 ? 17.217 -11.402 -10.290 1.00 95.50 171 ASP A N 1
ATOM 1382 C CA . ASP A 1 171 ? 16.288 -10.293 -10.479 1.00 95.50 171 ASP A CA 1
ATOM 1383 C C . ASP A 1 171 ? 14.946 -10.788 -11.060 1.00 95.50 171 ASP A C 1
ATOM 1385 O O . ASP A 1 171 ? 14.18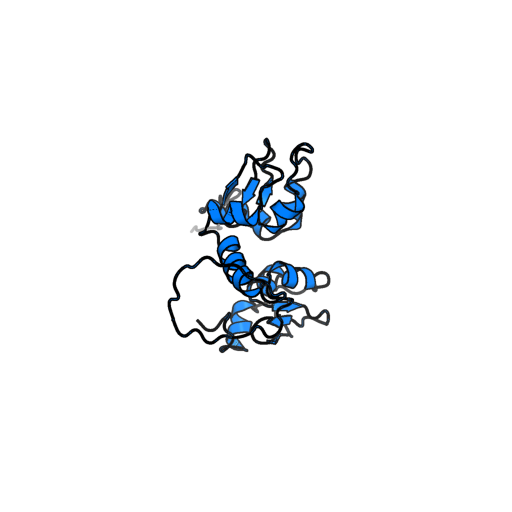0 -10.060 -11.687 1.00 95.50 171 ASP A O 1
ATOM 1389 N N . THR A 1 172 ? 14.644 -12.074 -10.881 1.00 97.69 172 THR A N 1
ATOM 1390 C CA . THR A 1 172 ? 13.515 -12.709 -11.559 1.00 97.69 172 THR A CA 1
ATOM 1391 C C . THR A 1 172 ? 12.189 -12.415 -10.866 1.00 97.69 172 THR A C 1
ATOM 1393 O O . THR A 1 172 ? 11.960 -12.804 -9.717 1.00 97.69 172 THR A O 1
ATOM 1396 N N . CYS A 1 173 ? 11.277 -11.803 -11.610 1.00 98.00 173 CYS A N 1
ATOM 1397 C CA . CYS A 1 173 ? 9.923 -11.472 -11.198 1.00 98.00 173 CYS A CA 1
ATOM 1398 C C . CYS A 1 173 ? 8.892 -12.295 -11.980 1.00 98.00 173 CYS A C 1
ATOM 1400 O O . CYS A 1 173 ? 9.114 -12.635 -13.139 1.00 98.00 173 CYS A O 1
ATOM 1402 N N . GLN A 1 174 ? 7.749 -12.607 -11.370 1.00 98.19 174 GLN A N 1
ATOM 1403 C CA . GLN A 1 174 ? 6.668 -13.351 -12.018 1.00 98.19 174 GLN A CA 1
ATOM 1404 C C . GLN A 1 174 ? 5.310 -12.699 -11.775 1.00 98.19 174 GLN A C 1
ATOM 1406 O O . GLN A 1 174 ? 4.997 -12.283 -10.662 1.00 98.19 174 GLN A O 1
ATOM 1411 N N . CYS A 1 175 ? 4.484 -12.622 -12.814 1.00 97.44 175 CYS A N 1
ATOM 1412 C CA . CYS A 1 175 ? 3.133 -12.097 -12.708 1.00 97.44 175 CYS A CA 1
ATOM 1413 C C . CYS A 1 175 ? 2.190 -13.124 -12.073 1.00 97.44 175 CYS A C 1
ATOM 1415 O O . CYS A 1 175 ? 2.085 -14.258 -12.542 1.00 97.44 175 CYS A O 1
ATOM 1417 N N . TYR A 1 176 ? 1.426 -12.711 -11.061 1.00 96.69 176 TYR A N 1
ATOM 1418 C CA . TYR A 1 176 ? 0.438 -13.587 -10.422 1.00 96.69 176 TYR A CA 1
ATOM 1419 C C . TYR A 1 176 ? -0.769 -13.917 -11.320 1.00 96.69 176 TYR A C 1
ATOM 1421 O O . TYR A 1 176 ? -1.413 -14.945 -11.117 1.00 96.69 176 TYR A O 1
ATOM 1429 N N . MET A 1 177 ? -1.090 -13.058 -12.298 1.00 93.12 177 MET A N 1
ATOM 1430 C CA . MET A 1 177 ? -2.249 -13.238 -13.180 1.00 93.12 177 MET A CA 1
ATOM 1431 C C . MET A 1 177 ? -1.925 -14.111 -14.381 1.00 93.12 177 MET A C 1
ATOM 1433 O O . MET A 1 177 ? -2.524 -15.170 -14.528 1.00 93.12 177 MET A O 1
ATOM 1437 N N . CYS A 1 178 ? -0.989 -13.684 -15.230 1.00 91.88 178 CYS A N 1
ATOM 1438 C CA . CYS A 1 178 ? -0.666 -14.400 -16.466 1.00 91.88 178 CYS A CA 1
ATOM 1439 C C . CYS A 1 178 ? 0.428 -15.462 -16.296 1.00 91.88 178 CYS A C 1
ATOM 1441 O O . CYS A 1 178 ? 0.631 -16.262 -17.203 1.00 91.88 178 CYS A O 1
ATOM 1443 N N . GLY A 1 179 ? 1.153 -15.465 -15.172 1.00 95.81 179 GLY A N 1
ATOM 1444 C CA . GLY A 1 179 ? 2.289 -16.361 -14.945 1.00 95.81 179 GLY A CA 1
ATOM 1445 C C . GLY A 1 179 ? 3.576 -15.962 -15.667 1.00 95.81 179 GLY A C 1
ATOM 1446 O O . GLY A 1 179 ? 4.581 -16.650 -15.500 1.00 95.81 179 GLY A O 1
ATOM 1447 N N . GLY A 1 180 ? 3.564 -14.864 -16.430 1.00 97.00 180 GLY A N 1
ATOM 1448 C CA . GLY A 1 180 ? 4.715 -14.358 -17.174 1.00 97.00 180 GLY A CA 1
ATOM 1449 C C . GLY A 1 180 ? 5.899 -14.031 -16.269 1.00 97.00 180 GLY A C 1
ATOM 1450 O O . GLY A 1 180 ? 5.715 -13.480 -15.184 1.00 97.00 180 GLY A O 1
ATOM 1451 N N . IL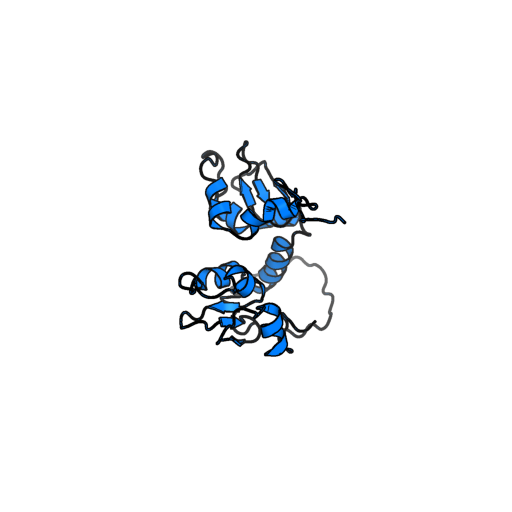E A 1 181 ? 7.103 -14.395 -16.706 1.00 98.00 181 ILE A N 1
ATOM 1452 C CA . ILE A 1 181 ? 8.355 -14.204 -15.970 1.00 98.00 181 ILE A CA 1
ATOM 1453 C C . ILE A 1 181 ? 9.182 -13.126 -16.672 1.00 98.00 181 ILE A C 1
ATOM 1455 O O . ILE A 1 181 ? 9.365 -13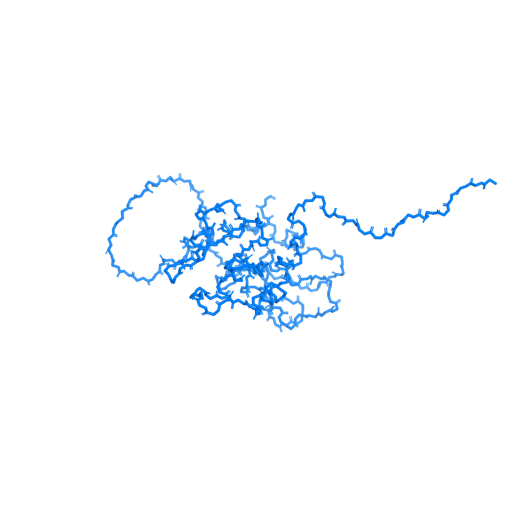.194 -17.884 1.00 98.00 181 ILE A O 1
ATOM 1459 N N . ILE A 1 182 ? 9.680 -12.157 -15.904 1.00 97.62 182 ILE A N 1
ATOM 1460 C CA . ILE A 1 182 ? 10.544 -11.068 -16.373 1.00 97.62 182 ILE A CA 1
ATOM 1461 C C . ILE A 1 182 ? 11.822 -11.076 -15.531 1.00 97.62 182 ILE A C 1
ATOM 1463 O O . ILE A 1 182 ? 11.770 -11.203 -14.306 1.00 97.62 182 ILE A O 1
ATOM 1467 N N . SER A 1 183 ? 12.966 -10.969 -16.190 1.00 96.44 183 SER A N 1
ATOM 1468 C CA . SER A 1 183 ? 14.307 -10.963 -15.597 1.00 96.44 183 SER A CA 1
ATOM 1469 C C . SER A 1 183 ? 15.269 -10.238 -16.532 1.00 96.44 183 SER A C 1
ATOM 1471 O O . SER A 1 183 ? 14.934 -10.064 -17.703 1.00 96.44 183 SER A O 1
ATOM 1473 N N . GLY A 1 184 ? 16.474 -9.925 -16.062 1.00 95.31 184 GLY A N 1
ATOM 1474 C CA . GLY A 1 184 ? 17.441 -9.139 -16.826 1.00 95.31 184 GLY A CA 1
ATOM 1475 C C . GLY A 1 184 ? 17.073 -7.659 -16.849 1.00 95.31 184 GLY A C 1
ATOM 1476 O O . GLY A 1 184 ? 17.134 -7.048 -17.905 1.00 95.31 184 GLY A O 1
ATOM 1477 N N . TRP A 1 185 ? 16.644 -7.119 -15.706 1.00 96.62 185 TRP A N 1
ATOM 1478 C CA . TRP A 1 185 ? 16.176 -5.740 -15.593 1.00 96.62 185 TRP A CA 1
ATOM 1479 C C . TRP A 1 185 ? 17.306 -4.740 -15.839 1.00 96.62 185 TRP A C 1
ATOM 1481 O O . TRP A 1 185 ? 18.335 -4.756 -15.153 1.00 96.62 185 TRP A O 1
ATOM 1491 N N . GLU A 1 186 ? 17.079 -3.833 -16.782 1.00 94.56 186 GLU A N 1
ATOM 1492 C CA . GLU A 1 186 ? 17.967 -2.725 -17.115 1.00 94.56 186 GLU A CA 1
ATOM 1493 C C . GLU A 1 186 ? 17.564 -1.444 -16.373 1.00 94.56 186 GLU A C 1
ATOM 1495 O O . GLU A 1 186 ? 16.443 -1.287 -15.897 1.00 94.56 186 GLU A O 1
ATOM 1500 N N . THR A 1 187 ? 18.486 -0.486 -16.264 1.00 93.06 187 THR A N 1
ATOM 1501 C CA . THR A 1 187 ? 18.273 0.777 -15.530 1.00 93.06 187 THR A CA 1
ATOM 1502 C C . THR A 1 187 ? 17.028 1.542 -15.996 1.00 93.06 187 THR A C 1
ATOM 1504 O O . THR A 1 187 ? 16.327 2.112 -15.161 1.00 93.06 187 THR A O 1
ATOM 1507 N N . GLU A 1 188 ? 16.745 1.520 -17.300 1.00 92.94 188 GLU A N 1
ATOM 1508 C CA . GLU A 1 188 ? 15.649 2.268 -17.931 1.00 92.94 188 GLU A CA 1
ATOM 1509 C C . GLU A 1 188 ? 14.335 1.475 -18.009 1.00 92.94 188 GLU A C 1
ATOM 1511 O O . GLU A 1 188 ? 13.312 2.006 -18.447 1.00 92.94 188 GLU A O 1
ATOM 1516 N N . ASP A 1 189 ? 14.330 0.211 -17.575 1.00 94.62 189 ASP A N 1
ATOM 1517 C CA . ASP A 1 189 ? 13.142 -0.627 -17.677 1.00 94.62 189 ASP A CA 1
ATOM 1518 C C . ASP A 1 189 ? 12.033 -0.144 -16.743 1.00 94.62 189 ASP A C 1
ATOM 1520 O O . ASP A 1 189 ? 12.190 -0.035 -15.522 1.00 94.62 189 ASP A O 1
ATOM 1524 N N . ILE A 1 190 ? 10.851 0.066 -17.314 1.00 91.25 190 ILE A N 1
ATOM 1525 C CA . ILE A 1 190 ? 9.646 0.404 -16.562 1.00 91.25 190 ILE A CA 1
ATOM 1526 C C . ILE A 1 190 ? 8.829 -0.883 -16.385 1.00 91.25 190 ILE A C 1
ATOM 1528 O O . ILE A 1 190 ? 8.373 -1.437 -17.389 1.00 91.25 190 ILE A O 1
ATOM 1532 N N . PRO A 1 191 ? 8.554 -1.348 -15.146 1.00 93.38 191 PRO A N 1
ATOM 1533 C CA . PRO A 1 191 ? 7.862 -2.616 -14.896 1.00 93.38 191 PRO A CA 1
ATOM 1534 C C . PRO A 1 191 ? 6.570 -2.814 -15.690 1.00 93.38 191 PRO A C 1
ATOM 1536 O O . PRO A 1 191 ? 6.323 -3.890 -16.229 1.00 93.38 191 PRO A O 1
ATOM 1539 N N . GLN A 1 192 ? 5.755 -1.763 -15.803 1.00 89.12 192 GLN A N 1
ATOM 1540 C CA . GLN A 1 192 ? 4.491 -1.823 -16.533 1.00 89.12 192 GLN A CA 1
ATOM 1541 C C . GLN A 1 192 ? 4.710 -1.941 -18.044 1.00 89.12 192 GLN A C 1
ATOM 1543 O O . GLN A 1 192 ? 3.995 -2.692 -18.710 1.00 89.12 192 GLN A O 1
ATOM 1548 N N . ALA A 1 193 ? 5.693 -1.210 -18.577 1.00 91.00 193 ALA A N 1
ATOM 1549 C CA . ALA A 1 193 ? 6.017 -1.223 -19.997 1.00 91.00 193 ALA A CA 1
ATOM 1550 C C . ALA A 1 193 ? 6.585 -2.583 -20.407 1.00 91.00 193 ALA A C 1
ATOM 1552 O O . ALA A 1 193 ? 6.081 -3.179 -21.356 1.00 91.00 193 ALA A O 1
ATOM 1553 N N . GLU A 1 194 ? 7.535 -3.123 -19.640 1.00 96.94 194 GLU A N 1
ATOM 1554 C CA . GLU A 1 194 ? 8.103 -4.449 -19.899 1.00 96.94 194 GLU A CA 1
ATOM 1555 C C . GLU A 1 194 ? 7.037 -5.545 -19.764 1.00 96.94 194 GLU A C 1
ATOM 1557 O O . GLU A 1 194 ? 6.934 -6.428 -20.617 1.00 96.94 194 GLU A O 1
ATOM 1562 N N . HIS A 1 195 ? 6.155 -5.460 -18.763 1.00 95.25 195 HIS A N 1
ATOM 1563 C CA . HIS A 1 195 ? 5.060 -6.420 -18.624 1.00 95.25 195 HIS A CA 1
ATOM 1564 C C . HIS A 1 195 ? 4.102 -6.385 -19.829 1.00 95.25 195 HIS A C 1
ATOM 1566 O O . HIS A 1 195 ? 3.738 -7.445 -20.344 1.00 95.25 195 HIS A O 1
ATOM 1572 N N . LYS A 1 196 ? 3.747 -5.198 -20.341 1.00 94.00 196 LYS A N 1
ATOM 1573 C CA . LYS A 1 196 ? 2.928 -5.060 -21.559 1.00 94.00 196 LYS A CA 1
ATOM 1574 C C . LYS A 1 196 ? 3.663 -5.540 -22.813 1.00 94.00 196 LYS A C 1
ATOM 1576 O O . LYS A 1 196 ? 3.061 -6.212 -23.644 1.00 94.00 196 LYS A O 1
ATOM 1581 N N . LYS A 1 197 ? 4.947 -5.215 -22.943 1.00 94.19 197 LYS A N 1
ATOM 1582 C CA . LYS A 1 197 ? 5.807 -5.582 -24.077 1.00 94.19 197 LYS A CA 1
ATOM 1583 C C . LYS A 1 197 ? 5.948 -7.096 -24.213 1.00 94.19 197 LYS A C 1
ATOM 1585 O O . LYS A 1 197 ? 5.731 -7.626 -25.299 1.00 94.19 197 LYS A O 1
ATOM 1590 N N . TRP A 1 198 ? 6.263 -7.792 -23.121 1.00 96.19 198 TRP A N 1
ATOM 1591 C CA . TRP A 1 198 ? 6.519 -9.237 -23.147 1.00 96.19 198 TRP A CA 1
ATOM 1592 C C . TRP A 1 198 ? 5.255 -10.086 -23.015 1.00 96.19 198 TRP A C 1
ATOM 1594 O O . TRP A 1 198 ? 5.172 -11.166 -23.599 1.00 96.19 198 TRP A O 1
ATOM 1604 N N . PHE A 1 199 ? 4.247 -9.603 -22.284 1.00 95.38 199 PHE A N 1
ATOM 1605 C CA . PHE A 1 199 ? 2.997 -10.330 -22.049 1.00 95.38 199 PHE A CA 1
ATOM 1606 C C . PHE A 1 199 ? 1.769 -9.471 -22.396 1.00 95.38 199 PHE A C 1
ATOM 1608 O O . PHE A 1 199 ? 0.910 -9.253 -21.541 1.00 95.38 199 PHE A O 1
ATOM 1615 N N . PRO A 1 200 ? 1.608 -9.029 -23.659 1.00 92.88 200 PRO A N 1
ATOM 1616 C CA . PRO A 1 200 ? 0.552 -8.087 -24.060 1.00 92.88 200 PRO A CA 1
ATOM 1617 C C . PRO A 1 200 ? -0.873 -8.625 -23.878 1.00 92.88 200 PRO A C 1
ATOM 1619 O O . PRO A 1 200 ? -1.829 -7.859 -23.846 1.00 92.88 200 PRO A O 1
ATOM 1622 N N . LYS A 1 201 ? -1.028 -9.949 -23.753 1.00 89.69 201 LYS A N 1
ATOM 1623 C CA . LYS A 1 201 ? -2.311 -10.625 -23.499 1.00 89.69 201 LYS A CA 1
ATOM 1624 C C . LYS A 1 201 ? -2.629 -10.789 -22.009 1.00 89.69 201 LYS A C 1
ATOM 1626 O O . LYS A 1 201 ? -3.639 -11.397 -21.667 1.00 89.69 201 LYS A O 1
ATOM 1631 N N . CYS A 1 202 ? -1.753 -10.333 -21.114 1.00 91.06 202 CYS A N 1
ATOM 1632 C CA . CYS A 1 202 ? -1.997 -10.425 -19.682 1.00 91.06 202 CYS A CA 1
ATOM 1633 C C . CYS A 1 202 ? -3.139 -9.473 -19.282 1.00 91.06 202 CYS A C 1
ATOM 1635 O O . CYS A 1 202 ? -3.017 -8.278 -19.545 1.00 91.06 202 CYS A O 1
ATOM 1637 N N . PRO A 1 203 ? -4.178 -9.949 -18.563 1.00 88.81 203 PRO A N 1
ATOM 1638 C CA . PRO A 1 203 ? -5.328 -9.126 -18.168 1.00 88.81 203 PRO A CA 1
ATOM 1639 C C . PRO A 1 203 ? -4.998 -7.854 -17.375 1.00 88.81 203 PRO A C 1
ATOM 1641 O O . PRO A 1 203 ? -5.836 -6.968 -17.274 1.00 88.81 203 PRO A O 1
ATOM 1644 N N . LEU A 1 204 ? -3.806 -7.766 -16.772 1.00 84.44 204 LEU A N 1
ATOM 1645 C CA . LEU A 1 204 ? -3.371 -6.587 -16.013 1.00 84.44 204 LEU A CA 1
ATOM 1646 C C . LEU A 1 204 ? -2.805 -5.462 -16.889 1.00 84.44 204 LEU A C 1
ATOM 1648 O O . LEU A 1 204 ? -2.671 -4.340 -16.412 1.00 84.44 204 LEU A O 1
ATOM 1652 N N . VAL A 1 205 ? -2.421 -5.765 -18.131 1.00 84.88 205 VAL A N 1
ATOM 1653 C CA . VAL A 1 205 ? -1.740 -4.829 -19.048 1.00 84.88 205 VAL A CA 1
ATOM 1654 C C . VAL A 1 205 ? -2.361 -4.801 -20.447 1.00 84.88 205 VAL A C 1
ATOM 1656 O O . VAL A 1 205 ? -1.995 -3.958 -21.269 1.00 84.88 205 VAL A O 1
ATOM 1659 N N . SER A 1 206 ? -3.314 -5.698 -20.713 1.00 75.50 206 SER A N 1
ATOM 1660 C CA . SER A 1 206 ? -4.154 -5.712 -21.903 1.00 75.50 206 SER A CA 1
ATOM 1661 C C . SER A 1 206 ? -5.300 -4.704 -21.743 1.00 75.50 206 SER A C 1
ATOM 1663 O O . SER A 1 206 ? -6.443 -5.082 -21.489 1.00 75.50 206 SER A O 1
ATOM 1665 N N . CYS A 1 207 ? -4.957 -3.423 -21.860 1.00 51.31 207 CYS A N 1
ATOM 1666 C CA . CYS A 1 207 ? -5.877 -2.321 -22.134 1.00 51.31 207 CYS A CA 1
ATOM 1667 C C . CYS A 1 207 ? -5.396 -1.599 -23.396 1.00 51.31 207 CYS A C 1
ATOM 1669 O O . CYS A 1 207 ? -4.155 -1.393 -23.526 1.00 51.31 207 CYS A O 1
#

InterPro domains:
  IPR001370 BIR repeat [PF00653] (32-96)
  IPR001370 BIR repeat [PF00653] (141-205)
  IPR001370 BIR repeat [PS01282] (138-205)
  IPR001370 BIR repeat [PS50143] (32-97)
  IPR001370 BIR repeat [PS50143] (141-206)
  IPR001370 BIR repeat [SM00238] (27-98)
  IPR001370 BIR repeat [SM00238] (136-207)
  IPR001370 BIR repeat [cd00022] (30-97)
  IPR001370 BIR repeat [cd00022] (140-205)
  IPR050784 Inhibitor of Apoptosis [PTHR10044] (31-205)

Sequence (207 aa):
MRSPSLSTRGYDEVPQHPLERLHPLRVDVELRRNTFTNWPSNIAVSPGKLCDNGFYYMGIQDKVQCAFCGGILSGWTKDDDVHREHSKHFGQCELVRVKNNNCVRRFEFSNSVQTCQKKENKSSENNVKPHNGRYSLYCDRLSTFQTWSKTLKQRPNDLAATGLYYKGTKDTCQCYMCGGIISGWETEDIPQAEHKKWFPKCPLVSC

Organism: Mytilus coruscus (NCBI:txid42192)